Protein 1IQQ (pdb70)

Secondary structure (DSSP, 8-state):
--EEEEEEEEHHHHTTSSSSPPSSPPPSSEEEEEEEEE-SSSSPP-SPPPS------HHHHHHHHHHS--SS-GGGHHHHHHHHHHHTGGGSTTTS-SHHHHHHHHHIIIIIT---HHHHHHHTT--SS--EE-HHHHHHHHHTTTTTPPPEEEEEEETTEEEEEEEEEEE-TTSSSEEPPS-PPPTTSTTPPPSS-EE-

InterPro domains:
  IPR001568 Ribonuclease T2-like [PF00445] (23-203)
  IPR001568 Ribonuclease T2-like [PTHR11240] (12-208)
  IPR018188 Ribonuclease T2, His active site 1 [PS00530] (52-59)
  IPR033697 Ribonuclease T2, eukaryotic [cd01061] (23-222)
  IPR036430 Ribonuclease T2-like superfamily [G3DSA:3.90.730.10] (23-222)
  IPR036430 Ribonuclease T2-like superfamily [SSF55895] (23-212)

Nearest PDB structures (foldseek):
  1iqq-assembly1_A  TM=1.005E+00  e=2.350E-43  Pyrus pyrifolia
  1dix-assembly1_A  TM=8.288E-01  e=9.327E-15  Solanum lycopersicum
  1iyb-assembly1_B  TM=8.224E-01  e=4.392E-14  Nicotiana glutinosa
  1ioo-assembly2_B  TM=8.333E-01  e=1.836E-13  Nicotiana alata
  3t0o-assembly1_A  TM=8.410E-01  e=1.190E-11  Homo sapiens

Radius of gyration: 16.44 Å; Cα contacts (8 Å, |Δi|>4): 387; chains: 1; bounding box: 43×37×38 Å

CATH classification: 3.90.730.10

Foldseek 3Di:
DWWKKWKWWQLVVVCVADPQHQPDDGDRFTATDAIAQQDPDDGGAFQDDADDDDDDDVVLVVVCCPRPAPRRDNVCRVVVLVRRCRTGVRPLPPLQPHSSSSSVVSVCCVPVLVLRLQVLCVVLVHHQPFFKFFPVSSQVSNCVSAVNAGWAWWWADDPPAIETTMIIWMGGSNNPHTHHDPDHDDVVDRGHDDRTGYTD

Organism: Pyrus pyrifolia (NCBI:txid3767)

Sequence (200 aa):
YDYFQFTQQYQLAVCNSNRTLCKDPPDKLFTVHGLWPSNMVGPDPSKCPIKNIRKREKLLEHQLEIIWPNVFDRTKNNLFWDKEWMKHGSCGYPTIDNENHYFETVIKMYISKKQNVSRILSKAKIEPDGKKRALLDIENAIRNGADNKKPKLKCQKKGTTTELVEITLCSDKSGEHFIDCPHPFEPISPHYCPTNNIKY

Solvent-accessible surface area: 11028 Å² total; per-residue (Å²): 42,62,6,1,18,4,7,0,11,8,11,67,3,10,32,67,44,89,244,74,133,18,145,41,124,44,78,116,79,0,4,0,64,0,0,69,0,0,36,81,137,49,122,50,30,59,147,31,117,69,111,31,151,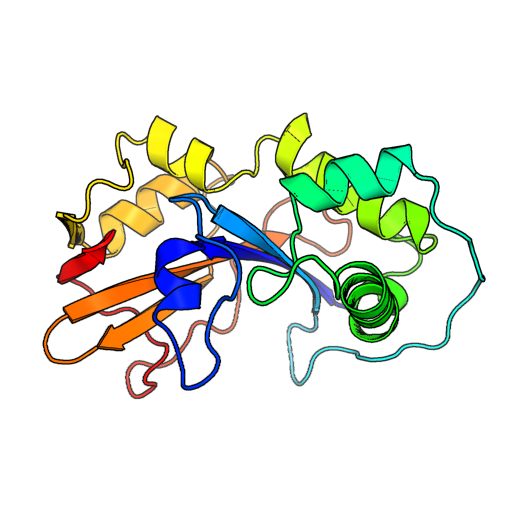109,187,31,127,164,130,11,27,102,56,0,68,118,9,0,18,14,12,57,14,126,120,124,9,84,109,42,3,56,116,28,17,83,96,14,0,5,10,0,98,100,51,3,56,16,20,31,65,0,0,89,18,0,22,100,12,14,92,68,83,103,16,32,0,16,96,8,0,46,147,32,185,12,71,35,93,37,119,154,29,37,25,108,77,0,48,72,5,0,61,141,39,2,95,98,61,103,18,35,15,58,0,22,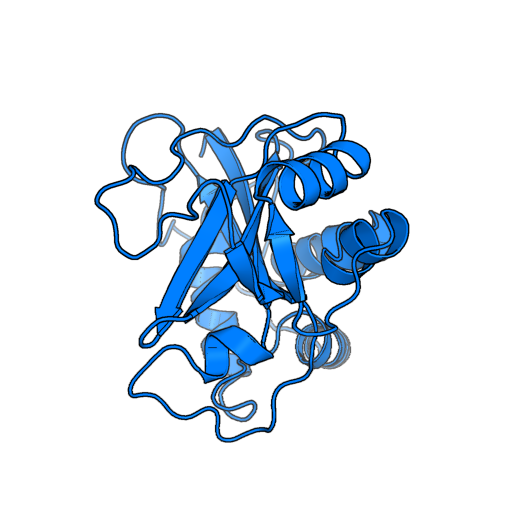146,68,63,145,49,22,14,0,8,24,0,7,4,2,9,38,115,52,12,116,112,38,40,64,14,26,105,97,66,124,97,163,29,104,76,64,8,40,99,82,79,0,82,4

Structure (mmCIF, N/CA/C/O backbone):
data_1IQQ
#
_entry.id   1IQQ
#
_cell.length_a   45.65
_cell.length_b   52.59
_cell.length_c   47.57
_cell.angle_alpha   90.00
_cell.angle_beta   106.45
_cell.angle_gamma   90.00
#
_symmetry.space_group_name_H-M   'P 1 21 1'
#
loop_
_entity.id
_entity.type
_entity.pdbx_description
1 polymer S3-RNase
2 branched beta-D-xylopyranose-(1-2)-[alpha-D-mannopyranose-(1-3)]beta-D-mannopyranose-(1-4)-2-acetamido-2-deoxy-beta-D-glucopyranose-(1-4)-2-acetamido-2-deoxy-beta-D-glucopyranose
3 water water
#
loop_
_atom_site.group_PDB
_atom_site.id
_atom_site.type_symbol
_atom_site.label_atom_id
_atom_site.label_alt_id
_atom_site.label_comp_id
_atom_site.label_asym_id
_atom_site.label_entity_id
_atom_site.label_seq_id
_atom_site.pdbx_PDB_ins_code
_atom_site.Cartn_x
_atom_site.Cartn_y
_atom_site.Cartn_z
_atom_site.occupancy
_atom_site.B_iso_or_equiv
_atom_site.auth_seq_id
_atom_site.auth_comp_id
_atom_site.auth_asym_id
_atom_site.auth_atom_id
_atom_site.pdbx_PDB_model_num
ATOM 1 N N . TYR A 1 1 ? 0.559 -12.316 -6.481 1.00 16.90 1 TYR A N 1
ATOM 2 C CA . TYR A 1 1 ? -0.769 -12.828 -5.985 1.00 15.69 1 TYR A CA 1
ATOM 3 C C . TYR A 1 1 ? -1.889 -12.064 -6.690 1.00 15.12 1 TYR A C 1
ATOM 4 O O . TYR A 1 1 ? -1.638 -10.990 -7.248 1.00 14.89 1 TYR A O 1
ATOM 13 N N . ASP A 1 2 ? -3.110 -12.604 -6.636 1.00 13.74 2 ASP A N 1
ATOM 14 C CA . ASP A 1 2 ? -4.266 -11.947 -7.285 1.00 14.01 2 ASP A CA 1
ATOM 15 C C . ASP A 1 2 ? -5.232 -11.323 -6.294 1.00 12.78 2 ASP A C 1
ATOM 16 O O . ASP A 1 2 ? -5.825 -10.291 -6.588 1.00 14.90 2 ASP A O 1
ATOM 21 N N . TYR A 1 3 ? -5.422 -11.938 -5.127 1.00 11.42 3 TYR A N 1
ATOM 22 C CA . TYR A 1 3 ? -6.473 -11.434 -4.194 1.00 8.23 3 TYR A CA 1
ATOM 23 C C . TYR A 1 3 ? -6.138 -11.944 -2.821 1.00 7.64 3 TYR A C 1
ATOM 24 O O . TYR A 1 3 ? -5.139 -12.676 -2.661 1.00 8.82 3 TYR A O 1
ATOM 33 N N . PHE A 1 4 ? -6.888 -11.518 -1.803 1.00 6.37 4 PHE A N 1
ATOM 34 C CA . PHE A 1 4 ? -6.657 -12.019 -0.453 1.00 6.68 4 PHE A CA 1
ATOM 35 C C . PHE A 1 4 ? -7.787 -12.853 0.091 1.00 7.93 4 PHE A C 1
ATOM 36 O O . PHE A 1 4 ? -8.995 -12.579 -0.155 1.00 7.38 4 PHE A O 1
ATOM 44 N N . GLN A 1 5 ? -7.425 -13.857 0.871 1.00 6.88 5 GLN A N 1
ATOM 45 C CA . GLN A 1 5 ? -8.364 -14.626 1.674 1.00 6.13 5 GLN A CA 1
ATOM 46 C C . GLN A 1 5 ? -8.085 -14.272 3.117 1.00 5.57 5 GLN A C 1
ATOM 47 O O . GLN A 1 5 ? -6.970 -14.503 3.618 1.00 7.56 5 GLN A O 1
ATOM 53 N N . PHE A 1 6 ? -9.072 -13.756 3.843 1.00 4.81 6 PHE A N 1
ATOM 54 C CA . PHE A 1 6 ? -8.924 -13.476 5.287 1.00 5.40 6 PHE A CA 1
ATOM 55 C C . PHE A 1 6 ? -9.793 -14.466 5.975 1.00 5.79 6 PHE A C 1
ATOM 56 O O . PHE A 1 6 ? -11.026 -14.365 5.971 1.00 6.41 6 PHE A O 1
ATOM 64 N N . THR A 1 7 ? -9.155 -15.463 6.591 1.00 4.42 7 THR A N 1
ATOM 65 C CA . THR A 1 7 ? -9.895 -16.595 7.192 1.00 5.36 7 THR A CA 1
ATOM 66 C C . THR A 1 7 ? -9.912 -16.519 8.694 1.00 5.54 7 THR A C 1
ATOM 67 O O . THR A 1 7 ? -8.844 -16.267 9.314 1.00 6.15 7 THR A O 1
ATOM 71 N N . GLN A 1 8 ? -11.084 -16.660 9.290 1.00 5.74 8 GLN A N 1
ATOM 72 C CA . GLN A 1 8 ? -11.252 -16.669 10.762 1.00 5.27 8 GLN A CA 1
ATOM 73 C C . GLN A 1 8 ? -11.805 -18.036 11.142 1.00 5.50 8 GLN A C 1
ATOM 74 O O . GLN A 1 8 ? -12.485 -18.720 10.355 1.00 6.57 8 GLN A O 1
ATOM 80 N N . GLN A 1 9 ? -11.491 -18.449 12.362 1.00 5.94 9 GLN A N 1
ATOM 81 C CA . GLN A 1 9 ? -11.832 -19.810 12.879 1.00 5.13 9 GLN A CA 1
ATOM 82 C C . GLN A 1 9 ? -12.548 -19.711 14.182 1.00 5.76 9 GLN A C 1
ATOM 83 O O . GLN A 1 9 ? -12.163 -18.889 15.035 1.00 6.88 9 GLN A O 1
ATOM 89 N N . TYR A 1 10 ? -13.612 -20.513 14.359 1.00 6.12 10 TYR A N 1
ATOM 90 C CA . TYR A 1 10 ? -14.409 -20.523 15.595 1.00 4.68 10 TYR A CA 1
ATOM 91 C C . TYR A 1 10 ? -13.699 -21.464 16.565 1.00 7.04 10 TYR A C 1
ATOM 92 O O . TYR A 1 10 ? -13.654 -22.665 16.334 1.00 7.03 10 TYR A O 1
ATOM 101 N N . GLN A 1 11 ? -13.104 -20.865 17.605 1.00 6.81 11 GLN A N 1
ATOM 102 C CA . GLN A 1 11 ? -12.213 -21.641 18.470 1.00 6.71 11 GLN A CA 1
ATOM 103 C C . GLN A 1 11 ? -12.825 -22.917 19.063 1.00 7.77 11 GLN A C 1
ATOM 104 O O . GLN A 1 11 ? -12.145 -23.925 19.084 1.00 8.58 11 GLN A O 1
ATOM 110 N N . LEU A 1 12 ? -14.076 -22.823 19.504 1.00 7.57 12 LEU A N 1
ATOM 111 C CA . LEU A 1 12 ? -14.741 -23.994 20.115 1.00 8.97 12 LEU A CA 1
ATOM 112 C C . LEU A 1 12 ? -14.724 -25.158 19.163 1.00 10.97 12 LEU A C 1
ATOM 113 O O . LEU A 1 12 ? -14.430 -26.309 19.549 1.00 12.57 12 LEU A O 1
ATOM 118 N N . ALA A 1 13 ? -14.979 -24.908 17.884 1.00 7.11 13 ALA A N 1
ATOM 119 C CA . ALA A 1 13 ? -14.978 -25.984 16.921 1.00 7.45 13 ALA A CA 1
ATOM 120 C C . ALA A 1 13 ? -13.595 -26.452 16.502 1.00 10.09 13 ALA A C 1
ATOM 121 O O . ALA A 1 13 ? -13.346 -27.657 16.264 1.00 11.15 13 ALA A O 1
ATOM 123 N N . VAL A 1 14 ? -12.652 -25.529 16.372 1.00 8.66 14 VAL A N 1
ATOM 124 C CA . VAL A 1 14 ? -11.279 -25.897 16.035 1.00 9.33 14 VAL A CA 1
ATOM 125 C C . VAL A 1 14 ? -10.758 -26.890 17.082 1.00 9.00 14 VAL A C 1
ATOM 126 O O . VAL A 1 14 ? -10.095 -27.861 16.726 1.00 11.94 14 VAL A O 1
ATOM 130 N N . CYS A 1 15 ? -11.096 -26.615 18.345 1.00 11.09 15 CYS A N 1
ATOM 131 C CA . CYS A 1 15 ? -10.576 -27.484 19.464 1.00 10.52 15 CYS A CA 1
ATOM 132 C C . CYS A 1 15 ? -11.299 -28.783 19.575 1.00 14.42 15 CYS A C 1
ATOM 133 O O . CYS A 1 15 ? -10.964 -29.609 20.447 1.00 15.63 15 CYS A O 1
ATOM 136 N N . ASN A 1 16 ? -12.287 -28.980 18.702 1.00 11.11 16 ASN A N 1
ATOM 137 C CA . ASN A 1 16 ? -13.057 -30.233 18.602 1.00 15.76 16 ASN A CA 1
ATOM 138 C C . ASN A 1 16 ? -12.710 -30.890 17.263 1.00 15.89 16 ASN A C 1
ATOM 139 O O . ASN A 1 16 ? -13.320 -31.883 16.888 1.00 21.35 16 ASN A O 1
ATOM 144 N N . SER A 1 17 ? -11.736 -30.342 16.521 1.00 17.09 17 SER A N 1
ATOM 145 C CA . SER A 1 17 ? -11.419 -30.847 15.192 1.00 18.88 17 SER A CA 1
ATOM 146 C C . SER A 1 17 ? -10.490 -32.064 15.032 1.00 25.19 17 SER A C 1
ATOM 147 O O . SER A 1 17 ? -10.621 -32.805 14.042 1.00 24.53 17 SER A O 1
ATOM 150 N N . ASN A 1 18 ? -9.555 -32.308 15.945 1.00 26.04 18 ASN A N 1
ATOM 151 C CA . ASN A 1 18 ? -8.646 -33.422 15.612 1.00 28.47 18 ASN A CA 1
ATOM 152 C C . ASN A 1 18 ? -7.881 -33.987 16.763 1.00 29.46 18 ASN A C 1
ATOM 153 O O . ASN A 1 18 ? -8.136 -33.610 17.892 1.00 27.00 18 ASN A O 1
ATOM 158 N N . ARG A 1 19 ? -6.956 -34.907 16.462 1.00 28.75 19 ARG A N 1
ATOM 159 C CA . ARG A 1 19 ? -6.171 -35.567 17.504 1.00 31.28 19 ARG A CA 1
ATOM 160 C C . ARG A 1 19 ? -5.239 -34.617 18.253 1.00 31.36 19 ARG A C 1
ATOM 161 O O . ARG A 1 19 ? -4.489 -35.056 19.167 1.00 33.75 19 ARG A O 1
ATOM 169 N N . THR A 1 20 ? -5.244 -33.336 17.877 1.00 28.46 20 THR A N 1
ATOM 170 C CA . THR A 1 20 ? -4.405 -32.387 18.619 1.00 26.48 20 THR A CA 1
ATOM 171 C C . THR A 1 20 ? -5.294 -31.640 19.593 1.00 22.40 20 THR A C 1
ATOM 172 O O . THR A 1 20 ? -6.266 -30.981 19.266 1.00 24.64 20 THR A O 1
ATOM 176 N N . LEU A 1 21 ? -4.945 -31.836 20.831 1.00 25.31 21 LEU A N 1
ATOM 177 C CA . LEU A 1 21 ? -5.680 -31.235 21.897 1.00 17.75 21 LEU A CA 1
ATOM 178 C C . LEU A 1 21 ? -5.388 -29.714 21.986 1.00 18.30 21 LEU A C 1
ATOM 179 O O . LEU A 1 21 ? -4.270 -29.322 21.710 1.00 21.15 21 LEU A O 1
ATOM 184 N N . CYS A 1 22 ? -6.377 -28.880 22.313 1.00 12.06 22 CYS A N 1
ATOM 185 C CA . CYS A 1 22 ? -6.129 -27.458 22.645 1.00 12.05 22 CYS A CA 1
ATOM 186 C C . CYS A 1 22 ? -5.761 -27.495 24.121 1.00 13.53 22 CYS A C 1
ATOM 187 O O . CYS A 1 22 ? -6.587 -27.886 24.935 1.00 15.71 22 CYS A O 1
ATOM 190 N N . LYS A 1 23 ? -4.547 -27.068 24.476 1.00 13.87 23 LYS A N 1
ATOM 191 C CA . LYS A 1 23 ? -4.120 -27.116 25.873 1.00 13.06 23 LYS A CA 1
ATOM 192 C C . LYS A 1 23 ? -4.781 -25.957 26.639 1.00 11.12 23 LYS A C 1
ATOM 193 O O . LYS A 1 23 ? -4.901 -25.966 27.882 1.00 14.64 23 LYS A O 1
ATOM 199 N N . ASP A 1 24 ? -5.196 -24.911 25.903 1.00 11.81 24 ASP A N 1
ATOM 200 C CA . ASP A 1 24 ? -5.828 -23.759 26.524 1.00 11.76 24 ASP A CA 1
ATOM 201 C C . ASP A 1 24 ? -7.362 -23.850 26.211 1.00 13.32 24 ASP A C 1
ATOM 202 O O . ASP A 1 24 ? -7.751 -24.294 25.115 1.00 13.65 24 ASP A O 1
ATOM 207 N N . PRO A 1 25 ? -8.226 -23.448 27.148 1.00 12.26 25 PRO A N 1
ATOM 208 C CA . PRO A 1 25 ? -9.676 -23.529 26.903 1.00 12.43 25 PRO A CA 1
ATOM 209 C C . PRO A 1 25 ? -10.107 -22.533 25.819 1.00 11.34 25 PRO A C 1
ATOM 210 O O . PRO A 1 25 ? -9.787 -21.359 25.914 1.00 12.11 25 PRO A O 1
ATOM 214 N N . PRO A 1 26 ? -10.819 -23.000 24.786 1.00 11.35 26 PRO A N 1
ATOM 215 C CA . PRO A 1 26 ? -11.235 -22.068 23.736 1.00 10.50 26 PRO A CA 1
ATOM 216 C C . PRO A 1 26 ? -12.369 -21.184 24.140 1.00 10.57 26 PRO A C 1
ATOM 217 O O . PRO A 1 26 ? -13.198 -21.537 24.979 1.00 13.35 26 PRO A O 1
ATOM 221 N N . ASP A 1 27 ? -12.457 -20.051 23.466 1.00 9.59 27 ASP A N 1
ATOM 222 C CA . ASP A 1 27 ? -13.558 -19.145 23.645 1.00 9.36 27 ASP A CA 1
ATOM 223 C C . ASP A 1 27 ? -14.584 -19.437 22.531 1.00 9.22 27 ASP A C 1
ATOM 224 O O . ASP A 1 27 ? -14.241 -20.020 21.487 1.00 9.57 27 ASP A O 1
ATOM 229 N N . LYS A 1 28 ? -15.809 -18.982 22.758 1.00 9.73 28 LYS A N 1
ATOM 230 C CA . LYS A 1 28 ? -16.835 -19.154 21.695 1.00 9.06 28 LYS A CA 1
ATOM 231 C C . LYS A 1 28 ? -16.768 -17.913 20.783 1.00 7.94 28 LYS A C 1
ATOM 232 O O . LYS A 1 28 ? -17.727 -17.128 20.624 1.00 8.41 28 LYS A O 1
ATOM 238 N N . LEU A 1 29 ? -15.608 -17.788 20.134 1.00 7.54 29 LEU A N 1
ATOM 239 C CA . LEU A 1 29 ? -15.291 -16.642 19.313 1.00 7.89 29 LEU A CA 1
ATOM 240 C C . LEU A 1 29 ? -14.556 -17.049 18.036 1.00 7.07 29 LEU A C 1
ATOM 241 O O . LEU A 1 29 ? -13.829 -18.043 18.012 1.00 7.26 29 LEU A O 1
ATOM 246 N N . PHE A 1 30 ? -14.766 -16.222 17.004 1.00 5.92 30 PHE A N 1
ATOM 247 C CA . PHE A 1 30 ? -13.970 -16.344 15.757 1.00 5.32 30 PHE A CA 1
ATOM 248 C C . PHE A 1 30 ? -12.743 -15.436 15.913 1.00 7.96 30 PHE A C 1
ATOM 249 O O . PHE A 1 30 ? -12.927 -14.254 16.171 1.00 8.91 30 PHE A O 1
ATOM 257 N N . THR A 1 31 ? -11.573 -16.021 15.782 1.00 6.03 31 THR A N 1
ATOM 258 C CA . THR A 1 31 ? -10.343 -15.241 15.742 1.00 6.04 31 THR A CA 1
ATOM 259 C C . THR A 1 31 ? -9.623 -15.582 14.448 1.00 7.03 31 THR A C 1
ATOM 260 O O . THR A 1 31 ? -10.029 -16.462 13.644 1.00 6.88 31 THR A O 1
ATOM 264 N N . VAL A 1 32 ? -8.511 -14.894 14.157 1.00 6.61 32 VAL A N 1
ATOM 265 C CA . VAL A 1 32 ? -7.871 -15.101 12.905 1.00 4.71 32 VAL A CA 1
ATOM 266 C C . VAL A 1 32 ? -7.133 -16.420 12.689 1.00 7.65 32 VAL A C 1
ATOM 267 O O . VAL A 1 32 ? -6.484 -16.946 13.621 1.00 7.73 32 VAL A O 1
ATOM 271 N N . HIS A 1 33 ? -7.333 -17.032 11.503 1.00 7.36 33 HIS A N 1
ATOM 272 C CA . HIS A 1 33 ? -6.561 -18.216 11.104 1.00 6.20 33 HIS A CA 1
ATOM 273 C C . HIS A 1 33 ? -5.539 -17.865 10.036 1.00 8.66 33 HIS A C 1
ATOM 274 O O . HIS A 1 33 ? -4.476 -18.483 9.958 1.00 14.61 33 HIS A O 1
ATOM 281 N N . GLY A 1 34 ? -5.835 -16.918 9.156 1.00 5.82 34 GLY A N 1
ATOM 282 C CA . GLY A 1 34 ? -4.838 -16.539 8.190 1.00 7.07 34 GLY A CA 1
ATOM 283 C C . GLY A 1 34 ? -5.233 -15.337 7.371 1.00 6.21 34 GLY A C 1
ATOM 284 O O . GLY A 1 34 ? -6.426 -14.980 7.249 1.00 7.30 34 GLY A O 1
ATOM 285 N N . LEU A 1 35 ? -4.229 -14.726 6.744 1.00 6.63 35 LEU A N 1
ATOM 286 C CA . LEU A 1 35 ? -4.435 -13.681 5.714 1.00 4.94 35 LEU A CA 1
ATOM 287 C C . LEU A 1 35 ? -3.506 -14.127 4.579 1.00 6.75 35 LEU A C 1
ATOM 288 O O . LEU A 1 35 ? -2.253 -14.029 4.691 1.00 7.02 35 LEU A O 1
ATOM 293 N N . TRP A 1 36 ? -4.141 -14.695 3.570 1.00 5.22 36 TRP A N 1
ATOM 294 C CA . TRP A 1 36 ? -3.381 -15.304 2.483 1.00 8.44 36 TRP A CA 1
ATOM 295 C C . TRP A 1 36 ? -3.389 -14.641 1.151 1.00 7.00 36 TRP A C 1
ATOM 296 O O . TRP A 1 36 ? -4.462 -14.463 0.584 1.00 8.92 36 TRP A O 1
ATOM 307 N N . PRO A 1 37 ? -2.248 -14.171 0.658 1.00 7.65 37 PRO A N 1
ATOM 308 C CA . PRO A 1 37 ? -2.191 -13.609 -0.712 1.00 9.34 37 PRO A CA 1
ATOM 309 C C . PRO A 1 37 ? -2.520 -14.901 -1.516 1.00 12.26 37 PRO A C 1
ATOM 310 O O . PRO A 1 37 ? -1.909 -16.013 -1.300 1.00 13.18 37 PRO A O 1
ATOM 314 N N . SER A 1 38 ? -3.474 -14.818 -2.437 1.00 8.84 38 SER A N 1
ATOM 315 C CA . SER A 1 38 ? -3.985 -16.007 -3.134 1.00 9.43 38 SER A CA 1
ATOM 316 C C . SER A 1 38 ? -4.100 -15.823 -4.615 1.00 11.05 38 SER A C 1
ATOM 317 O O . SER A 1 38 ? -4.106 -14.693 -5.084 1.00 10.18 38 SER A O 1
ATOM 320 N N . ASN A 1 39 ? -4.164 -16.921 -5.362 1.00 13.38 39 ASN A N 1
ATOM 321 C CA . ASN A 1 39 ? -4.291 -16.846 -6.825 1.00 12.57 39 ASN A CA 1
ATOM 322 C C . ASN A 1 39 ? -5.622 -17.379 -7.269 1.00 10.46 39 ASN A C 1
ATOM 323 O O . ASN A 1 39 ? -6.174 -18.343 -6.703 1.00 11.53 39 ASN A O 1
ATOM 328 N N . MET A 1 40 ? -6.182 -16.679 -8.275 1.00 13.45 40 MET A N 1
ATOM 329 C CA . MET A 1 40 ? -7.476 -17.090 -8.787 1.00 13.86 40 MET A CA 1
ATOM 330 C C . MET A 1 40 ? -7.358 -18.435 -9.523 1.00 14.35 40 MET A C 1
ATOM 331 O O . MET A 1 40 ? -8.273 -19.250 -9.456 1.00 18.56 40 MET A O 1
ATOM 336 N N . VAL A 1 41 ? -6.243 -18.674 -10.205 1.00 14.89 41 VAL A N 1
ATOM 337 C CA . VAL A 1 41 ? -6.072 -19.937 -10.941 1.00 20.11 41 VAL A CA 1
ATOM 338 C C . VAL A 1 41 ? -4.832 -20.658 -10.409 1.00 19.56 41 VAL A C 1
ATOM 339 O O . VAL A 1 41 ? -3.790 -20.066 -10.298 1.00 22.28 41 VAL A O 1
ATOM 343 N N . GLY A 1 42 ? -5.017 -21.905 -9.996 1.00 21.27 42 GLY A N 1
ATOM 344 C CA . GLY A 1 42 ? -3.908 -22.712 -9.498 1.00 24.46 42 GLY A CA 1
ATOM 345 C C . GLY A 1 42 ? -3.549 -22.420 -8.067 1.00 23.33 42 GLY A C 1
ATOM 346 O O . GLY A 1 42 ? -4.241 -21.635 -7.410 1.00 23.90 42 GLY A O 1
ATOM 347 N N . PRO A 1 43 ? -2.445 -23.002 -7.563 1.00 21.88 43 PRO A N 1
ATOM 348 C CA . PRO A 1 43 ? -2.009 -22.799 -6.177 1.00 19.04 43 PRO A CA 1
ATOM 349 C C . PRO A 1 43 ? -1.653 -21.398 -5.818 1.00 18.18 43 PRO A C 1
ATOM 350 O O . PRO A 1 43 ? -1.138 -20.671 -6.630 1.00 16.01 43 PRO A O 1
ATOM 354 N N . ASP A 1 44 ? -1.859 -21.068 -4.535 1.00 17.07 44 ASP A N 1
ATOM 355 C CA . ASP A 1 44 ? -1.498 -19.736 -4.032 1.00 16.33 44 ASP A CA 1
ATOM 356 C C . ASP A 1 44 ? -0.001 -19.630 -3.874 1.00 14.22 44 ASP A C 1
ATOM 357 O O . ASP A 1 44 ? 0.686 -20.653 -3.805 1.00 20.09 44 ASP A O 1
ATOM 362 N N . PRO A 1 45 ? 0.546 -18.410 -3.832 1.00 15.58 45 PRO A N 1
ATOM 363 C CA . PRO A 1 45 ? 2.013 -18.253 -3.641 1.00 12.23 45 PRO A CA 1
ATOM 364 C C . PRO A 1 45 ? 2.295 -18.646 -2.176 1.00 14.77 45 PRO A C 1
ATOM 365 O O . PRO A 1 45 ? 1.394 -18.652 -1.305 1.00 17.71 45 PRO A O 1
ATOM 369 N N . SER A 1 46 ? 3.553 -19.044 -1.933 1.00 16.18 46 SER A N 1
ATOM 370 C CA . SER A 1 46 ? 3.995 -19.465 -0.604 1.00 15.73 46 SER A CA 1
ATOM 371 C C . SER A 1 46 ? 5.473 -19.212 -0.457 1.00 18.82 46 SER A C 1
ATOM 372 O O . SER A 1 46 ? 6.257 -19.425 -1.401 1.00 14.89 46 SER A O 1
ATOM 375 N N . LYS A 1 47 ? 5.878 -18.729 0.725 1.00 15.47 47 LYS A N 1
ATOM 376 C CA . LYS A 1 47 ? 7.291 -18.499 1.034 1.00 15.22 47 LYS A CA 1
ATOM 377 C C . LYS A 1 47 ? 7.976 -17.691 -0.045 1.00 15.20 47 LYS A C 1
ATOM 378 O O . LYS A 1 47 ? 8.976 -18.081 -0.684 1.00 15.17 47 LYS A O 1
ATOM 384 N N . CYS A 1 48 ? 7.458 -16.500 -0.249 1.00 15.05 48 CYS A N 1
ATOM 385 C CA . CYS A 1 48 ? 8.033 -15.616 -1.235 1.00 15.50 48 CYS A CA 1
ATOM 386 C C . CYS A 1 48 ? 9.308 -14.966 -0.655 1.00 15.68 48 CYS A C 1
ATOM 387 O O . CYS A 1 48 ? 9.413 -14.740 0.560 1.00 15.89 48 CYS A O 1
ATOM 390 N N . PRO A 1 49 ? 10.268 -14.617 -1.517 1.00 15.45 49 PRO A N 1
ATOM 391 C CA . PRO A 1 49 ? 11.509 -13.988 -1.006 1.00 14.27 49 PRO A CA 1
ATOM 392 C C . PRO A 1 49 ? 11.180 -12.699 -0.257 1.00 14.84 49 PRO A C 1
ATOM 393 O O . PRO A 1 49 ? 10.502 -11.794 -0.779 1.00 15.52 49 PRO A O 1
ATOM 397 N N . ILE A 1 50 ? 11.736 -12.564 0.934 1.00 12.12 50 ILE A N 1
ATOM 398 C CA . ILE A 1 50 ? 11.457 -11.357 1.736 1.00 11.12 50 ILE A CA 1
ATOM 399 C C . ILE A 1 50 ? 12.189 -10.116 1.250 1.00 12.25 50 ILE A C 1
ATOM 400 O O . ILE A 1 50 ? 13.120 -10.217 0.440 1.00 13.81 50 ILE A O 1
ATOM 405 N N . LYS A 1 51 ? 11.738 -8.938 1.695 1.00 11.32 51 LYS A N 1
ATOM 406 C CA . LYS A 1 51 ? 12.382 -7.659 1.358 1.00 10.40 51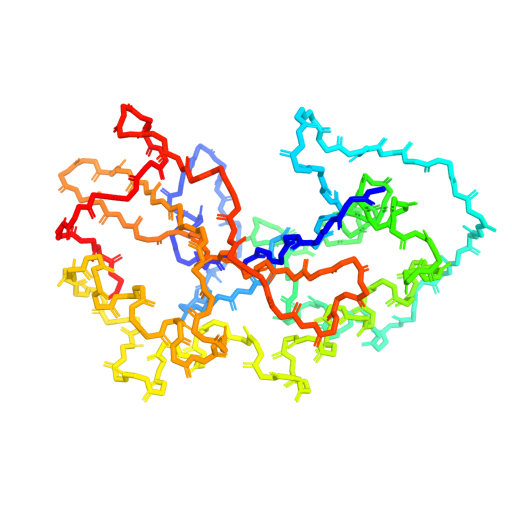 LYS A CA 1
ATOM 407 C C . LYS A 1 51 ? 12.933 -6.929 2.567 1.00 11.82 51 LYS A C 1
ATOM 408 O O . LYS A 1 51 ? 13.554 -5.882 2.402 1.00 11.71 51 LYS A O 1
ATOM 414 N N . ASN A 1 52 ? 12.727 -7.492 3.780 1.00 7.67 52 ASN A N 1
ATOM 415 C CA . ASN A 1 52 ? 13.148 -6.821 4.992 1.00 8.92 52 ASN A CA 1
ATOM 416 C C . ASN A 1 52 ? 13.015 -7.837 6.145 1.00 7.30 52 ASN A C 1
ATOM 417 O O . ASN A 1 52 ? 12.383 -8.893 5.962 1.00 9.91 52 ASN A O 1
ATOM 422 N N . ILE A 1 53 ? 13.650 -7.530 7.240 1.00 8.85 53 ILE A N 1
ATOM 423 C CA . ILE A 1 53 ? 13.634 -8.378 8.435 1.00 8.86 53 ILE A CA 1
ATOM 424 C C . ILE A 1 53 ? 13.342 -7.403 9.574 1.00 10.30 53 ILE A C 1
ATOM 425 O O . ILE A 1 53 ? 14.031 -6.379 9.757 1.00 11.86 53 ILE A O 1
ATOM 430 N N . ARG A 1 54 ? 12.281 -7.678 10.323 1.00 10.29 54 ARG A N 1
ATOM 431 C CA . ARG A 1 54 ? 11.822 -6.797 11.389 1.00 11.05 54 ARG A CA 1
ATOM 432 C C . ARG A 1 54 ? 11.490 -7.558 12.671 1.00 11.56 54 ARG A C 1
ATOM 433 O O . ARG A 1 54 ? 11.142 -8.738 12.647 1.00 12.08 54 ARG A O 1
ATOM 441 N N . LYS A 1 55 ? 11.543 -6.855 13.789 1.00 12.33 55 LYS A N 1
ATOM 442 C CA . LYS A 1 55 ? 11.244 -7.422 15.099 1.00 12.71 55 LYS A CA 1
ATOM 443 C C . LYS A 1 55 ? 9.864 -6.907 15.506 1.00 14.59 55 LYS A C 1
ATOM 444 O O . LYS A 1 55 ? 9.523 -5.710 15.311 1.00 13.46 55 LYS A O 1
ATOM 450 N N . ARG A 1 56 ? 9.043 -7.810 16.040 1.00 13.29 56 ARG A N 1
ATOM 451 C CA . ARG A 1 56 ? 7.736 -7.350 16.563 1.00 11.97 56 ARG A CA 1
ATOM 452 C C . ARG A 1 56 ? 7.831 -6.757 17.979 1.00 12.01 56 ARG A C 1
ATOM 453 O O . ARG A 1 56 ? 8.574 -7.250 18.823 1.00 13.81 56 ARG A O 1
ATOM 461 N N . GLU A 1 57 ? 7.033 -5.690 18.243 1.00 13.80 57 GLU A N 1
ATOM 462 C CA . GLU A 1 57 ? 6.982 -5.067 19.576 1.00 15.85 57 GLU A CA 1
ATOM 463 C C . GLU A 1 57 ? 5.998 -5.811 20.444 1.00 15.38 57 GLU A C 1
ATOM 464 O O . GLU A 1 57 ? 5.111 -6.528 19.929 1.00 15.50 57 GLU A O 1
ATOM 470 N N . LYS A 1 58 ? 6.132 -5.674 21.754 1.00 17.59 58 LYS A N 1
ATOM 471 C CA . LYS A 1 58 ? 5.287 -6.392 22.673 1.00 14.46 58 LYS A CA 1
ATOM 472 C C . LYS A 1 58 ? 3.845 -5.973 22.476 1.00 14.04 58 LYS A C 1
ATOM 473 O O . LYS A 1 58 ? 2.958 -6.818 22.600 1.00 13.95 58 LYS A O 1
ATOM 479 N N . LEU A 1 59 ? 3.577 -4.683 22.267 1.00 15.67 59 LEU A N 1
ATOM 480 C CA . LEU A 1 59 ? 2.195 -4.238 22.137 1.00 15.02 59 LEU A CA 1
ATOM 481 C C . LEU A 1 59 ? 1.525 -4.933 20.967 1.00 15.71 59 LEU A C 1
ATOM 482 O O . LEU A 1 59 ? 0.366 -5.321 21.091 1.00 11.33 59 LEU A O 1
ATOM 487 N N . LEU A 1 60 ? 2.253 -5.114 19.863 1.00 11.35 60 LEU A N 1
ATOM 488 C CA . LEU A 1 60 ? 1.662 -5.809 18.666 1.00 10.01 60 LEU A CA 1
ATOM 489 C C . LEU A 1 60 ? 1.378 -7.202 19.096 1.00 9.03 60 LEU A C 1
ATOM 490 O O . LEU A 1 60 ? 0.275 -7.752 18.787 1.00 10.10 60 LEU A O 1
ATOM 495 N N . GLU A 1 61 ? 2.329 -7.882 19.759 1.00 10.89 61 GLU A N 1
ATOM 496 C CA . GLU A 1 61 ? 2.082 -9.248 20.179 1.00 10.37 61 GLU A CA 1
ATOM 497 C C . GLU A 1 61 ? 0.923 -9.405 21.139 1.00 11.82 61 GLU A C 1
ATOM 498 O O . GLU A 1 61 ? 0.213 -10.412 21.109 1.00 10.69 61 GLU A O 1
ATOM 504 N N . HIS A 1 62 ? 0.719 -8.396 22.000 1.00 10.36 62 HIS A N 1
ATOM 505 C CA . HIS A 1 62 ? -0.382 -8.464 22.943 1.00 11.28 62 HIS A CA 1
ATOM 506 C C . HIS A 1 62 ? -1.723 -8.430 22.194 1.00 9.37 62 HIS A C 1
ATOM 507 O O . HIS A 1 62 ? -2.684 -9.077 22.574 1.00 10.84 62 HIS A O 1
ATOM 514 N N . GLN A 1 63 ? -1.785 -7.650 21.126 1.00 9.95 63 GLN A N 1
ATOM 515 C CA . GLN A 1 63 ? -3.039 -7.598 20.335 1.00 11.68 63 GLN A CA 1
ATOM 516 C C . GLN A 1 63 ? -3.214 -8.906 19.615 1.00 13.64 63 GLN A C 1
ATOM 517 O O . GLN A 1 63 ? -4.332 -9.408 19.568 1.00 9.77 63 GLN A O 1
ATOM 523 N N . LEU A 1 64 ? -2.137 -9.462 19.071 1.00 9.17 64 LEU A N 1
ATOM 524 C CA . LEU A 1 64 ? -2.255 -10.741 18.374 1.00 8.83 64 LEU A CA 1
ATOM 525 C C . LEU A 1 64 ? -2.618 -11.881 19.346 1.00 9.74 64 LEU A C 1
ATOM 526 O O . LEU A 1 64 ? -3.241 -12.841 18.939 1.00 9.14 64 LEU A O 1
ATOM 531 N N . GLU A 1 65 ? -2.234 -11.790 20.644 1.00 10.78 65 GLU A N 1
ATOM 532 C CA . GLU A 1 65 ? -2.640 -12.819 21.602 1.00 8.10 65 GLU A CA 1
ATOM 533 C C . GLU A 1 65 ? -4.165 -12.918 21.674 1.00 10.40 65 GLU A C 1
ATOM 534 O O . GLU A 1 65 ? -4.687 -13.982 21.973 1.00 11.47 65 GLU A O 1
ATOM 540 N N . ILE A 1 66 ? -4.819 -11.782 21.450 1.00 8.96 66 ILE A N 1
ATOM 541 C CA . ILE A 1 66 ? -6.276 -11.688 21.488 1.00 10.67 66 ILE A CA 1
ATOM 542 C C . ILE A 1 66 ? -6.943 -11.935 20.146 1.00 11.15 66 ILE A C 1
ATOM 543 O O . ILE A 1 66 ? -7.966 -12.634 20.112 1.00 12.61 66 ILE A O 1
ATOM 548 N N . ILE A 1 67 ? -6.333 -11.456 19.061 1.00 8.52 67 ILE A N 1
ATOM 549 C CA . ILE A 1 67 ? -7.006 -11.484 17.741 1.00 8.65 67 ILE A CA 1
ATOM 550 C C . ILE A 1 67 ? -6.508 -12.647 16.931 1.00 7.66 67 ILE A C 1
ATOM 551 O O . ILE A 1 67 ? -7.260 -13.149 16.046 1.00 9.13 67 ILE A O 1
ATOM 556 N N . TRP A 1 68 ? -5.320 -13.129 17.193 1.00 7.33 68 TRP A N 1
ATOM 557 C CA . TRP A 1 68 ? -4.732 -14.215 16.396 1.00 7.33 68 TRP A CA 1
ATOM 558 C C . TRP A 1 68 ? -3.968 -15.220 17.263 1.00 6.37 68 TRP A C 1
ATOM 559 O O . TRP A 1 68 ? -2.822 -15.537 17.017 1.00 7.36 68 TRP A O 1
ATOM 570 N N . PRO A 1 69 ? -4.641 -15.757 18.305 1.00 6.86 69 PRO A N 1
ATOM 571 C CA . PRO A 1 69 ? -3.916 -16.754 19.134 1.00 8.15 69 PRO A CA 1
ATOM 572 C C . PRO A 1 69 ? -3.681 -18.083 18.422 1.00 9.37 69 PRO A C 1
ATOM 573 O O . PRO A 1 69 ? -4.405 -18.461 17.518 1.00 9.62 69 PRO A O 1
ATOM 577 N N . ASN A 1 70 ? -2.643 -18.817 18.840 1.00 9.18 70 ASN A N 1
ATOM 578 C CA . ASN A 1 70 ? -2.443 -20.220 18.455 1.00 8.43 70 ASN A CA 1
ATOM 579 C C . ASN A 1 70 ? -3.349 -20.879 19.511 1.00 10.77 70 ASN A C 1
ATOM 580 O O . ASN A 1 70 ? -3.021 -20.933 20.709 1.00 12.61 70 ASN A O 1
ATOM 585 N N . VAL A 1 71 ? -4.526 -21.320 19.080 1.00 10.70 71 VAL A N 1
ATOM 586 C CA . VAL A 1 71 ? -5.500 -21.891 19.979 1.00 11.32 71 VAL A CA 1
ATOM 587 C C . VAL A 1 71 ? -5.085 -23.207 20.621 1.00 10.51 71 VAL A C 1
ATOM 588 O O . VAL A 1 71 ? -5.653 -23.571 21.662 1.00 14.24 71 VAL A O 1
ATOM 592 N N . PHE A 1 72 ? -4.136 -23.905 20.031 1.00 13.36 72 PHE A N 1
ATOM 593 C CA . PHE A 1 72 ? -3.696 -25.198 20.584 1.00 12.89 72 PHE A CA 1
ATOM 594 C C . PHE A 1 72 ? -2.736 -25.008 21.760 1.00 16.37 72 PHE A C 1
ATOM 595 O O . PHE A 1 72 ? -2.770 -25.820 22.727 1.00 14.79 72 PHE A O 1
ATOM 603 N N . ASP A 1 73 ? -1.917 -23.957 21.730 1.00 13.00 73 ASP A N 1
ATOM 604 C CA . ASP A 1 73 ? -0.919 -23.740 22.810 1.00 11.42 73 ASP A CA 1
ATOM 605 C C . ASP A 1 73 ? -0.381 -22.324 22.648 1.00 14.69 73 ASP A C 1
ATOM 606 O O . ASP A 1 73 ? 0.464 -22.075 21.745 1.00 13.33 73 ASP A O 1
ATOM 611 N N . ARG A 1 74 ? -0.877 -21.439 23.498 1.00 14.03 74 ARG A N 1
ATOM 612 C CA . ARG A 1 74 ? -0.467 -20.041 23.438 1.00 13.82 74 ARG A CA 1
ATOM 613 C C . ARG A 1 74 ? 1.039 -19.825 23.696 1.00 16.67 74 ARG A C 1
ATOM 614 O O . ARG A 1 74 ? 1.596 -18.782 23.329 1.00 16.53 74 ARG A O 1
ATOM 622 N N . THR A 1 75 ? 1.701 -20.787 24.333 1.00 16.91 75 THR A N 1
ATOM 623 C CA . THR A 1 75 ? 3.145 -20.655 24.521 1.00 18.62 75 THR A CA 1
ATOM 624 C C . THR A 1 75 ? 3.911 -20.778 23.204 1.00 19.03 75 THR A C 1
ATOM 625 O O . THR A 1 75 ? 5.110 -20.450 23.174 1.00 20.11 75 THR A O 1
ATOM 629 N N . LYS A 1 76 ? 3.264 -21.252 22.118 1.00 15.42 76 LYS A N 1
ATOM 630 C CA . LYS A 1 76 ? 3.898 -21.408 20.807 1.00 16.11 76 LYS A CA 1
ATOM 631 C C . LYS A 1 76 ? 3.504 -20.236 19.879 1.00 13.31 76 LYS A C 1
ATOM 632 O O . LYS A 1 76 ? 3.784 -20.304 18.675 1.00 16.89 76 LYS A O 1
ATOM 638 N N . ASN A 1 77 ? 2.858 -19.223 20.418 1.00 11.83 77 ASN A N 1
ATOM 639 C CA . ASN A 1 77 ? 2.449 -18.064 19.610 1.00 11.19 77 ASN A CA 1
ATOM 640 C C . ASN A 1 77 ? 3.590 -17.440 18.793 1.00 11.92 77 ASN A C 1
ATOM 641 O O . ASN A 1 77 ? 3.374 -17.183 17.611 1.00 9.59 77 ASN A O 1
ATOM 646 N N . ASN A 1 78 ? 4.778 -17.206 19.364 1.00 10.02 78 ASN A N 1
ATOM 647 C CA . ASN A 1 78 ? 5.787 -16.489 18.534 1.00 11.80 78 ASN A CA 1
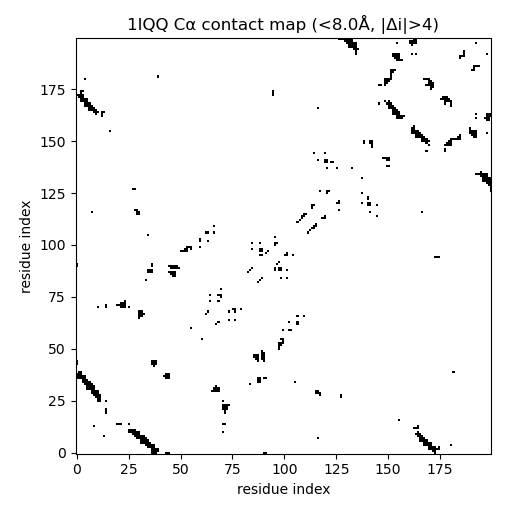ATOM 648 C C . ASN A 1 78 ? 6.266 -17.228 17.313 1.00 13.57 78 ASN A C 1
ATOM 649 O O . ASN A 1 78 ? 6.311 -16.642 16.226 1.00 11.64 78 ASN A O 1
ATOM 654 N N . LEU A 1 79 ? 6.550 -18.522 17.448 1.00 11.07 79 LEU A N 1
ATOM 655 C CA . LEU A 1 79 ? 7.002 -19.291 16.303 1.00 10.34 79 LEU A CA 1
ATOM 656 C C . LEU A 1 79 ? 5.840 -19.438 15.326 1.00 10.50 79 LEU A C 1
ATOM 657 O O . LEU A 1 79 ? 6.052 -19.444 14.132 1.00 12.53 79 LEU A O 1
ATOM 662 N N . PHE A 1 80 ? 4.622 -19.550 15.846 1.00 10.68 80 PHE A N 1
ATOM 663 C CA . PHE A 1 80 ? 3.376 -19.655 15.035 1.00 9.86 80 PHE A CA 1
ATOM 664 C C . PHE A 1 80 ? 3.194 -18.364 14.187 1.00 9.87 80 PHE A C 1
ATOM 665 O O . PHE A 1 80 ? 2.971 -18.432 12.976 1.00 9.59 80 PHE A O 1
ATOM 673 N N . TRP A 1 81 ? 3.322 -17.187 14.802 1.00 7.25 81 TRP A N 1
ATOM 674 C CA . TRP A 1 81 ? 3.214 -15.977 13.981 1.00 6.56 81 TRP A CA 1
ATOM 675 C C . TRP A 1 81 ? 4.382 -15.867 12.975 1.00 8.50 81 TRP A C 1
ATOM 676 O O . TRP A 1 81 ? 4.168 -15.395 11.798 1.00 9.26 81 TRP A O 1
ATOM 687 N N . ASP A 1 82 ? 5.603 -16.240 13.386 1.00 8.10 82 ASP A N 1
ATOM 688 C CA . ASP A 1 82 ? 6.722 -16.159 12.467 1.00 8.35 82 ASP A CA 1
ATOM 689 C C . ASP A 1 82 ? 6.383 -16.967 11.188 1.00 8.41 82 ASP A C 1
ATOM 690 O O . ASP A 1 82 ? 6.723 -16.490 10.063 1.00 10.96 82 ASP A O 1
ATOM 695 N N . LYS A 1 83 ? 5.791 -18.146 11.337 1.00 9.55 83 LYS A N 1
ATOM 696 C CA . LYS A 1 83 ? 5.466 -18.986 10.139 1.00 10.09 83 LYS A CA 1
ATOM 697 C C . LYS A 1 83 ? 4.362 -18.360 9.274 1.00 9.55 83 LYS A C 1
ATOM 698 O O . LYS A 1 83 ? 4.360 -18.560 8.065 1.00 10.83 83 LYS A O 1
ATOM 704 N N . GLU A 1 84 ? 3.387 -17.717 9.917 1.00 8.32 84 GLU A N 1
ATOM 705 C CA . GLU A 1 84 ? 2.331 -17.069 9.110 1.00 8.76 84 GLU A CA 1
ATOM 706 C C . GLU A 1 84 ? 2.931 -15.980 8.263 1.00 7.51 84 GLU A C 1
ATOM 707 O O . GLU A 1 84 ? 2.549 -15.819 7.094 1.00 9.64 84 GLU A O 1
ATOM 713 N N . TRP A 1 85 ? 3.848 -15.222 8.837 1.00 8.56 85 TRP A N 1
ATOM 714 C CA . TRP A 1 85 ? 4.510 -14.211 8.049 1.00 8.69 85 TRP A CA 1
ATOM 715 C C . TRP A 1 85 ? 5.353 -14.862 6.952 1.00 8.43 85 TRP A C 1
ATOM 716 O O . TRP A 1 85 ? 5.317 -14.454 5.802 1.00 8.92 85 TRP A O 1
ATOM 727 N N . MET A 1 86 ? 6.206 -15.803 7.330 1.00 7.07 86 MET A N 1
ATOM 728 C CA . MET A 1 86 ? 7.074 -16.371 6.293 1.00 8.44 86 MET A CA 1
ATOM 729 C C . MET A 1 86 ? 6.357 -17.082 5.171 1.00 9.31 86 MET A C 1
ATOM 730 O O . MET A 1 86 ? 6.770 -16.973 3.980 1.00 10.38 86 MET A O 1
ATOM 735 N N . LYS A 1 87 ? 5.322 -17.847 5.516 1.00 9.29 87 LYS 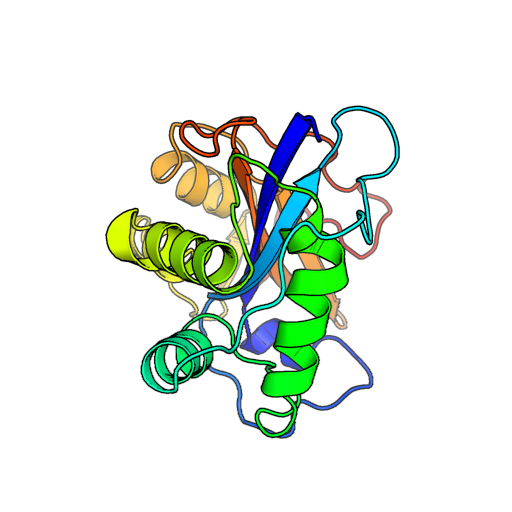A N 1
ATOM 736 C CA . LYS A 1 87 ? 4.602 -18.580 4.477 1.00 8.79 87 LYS A CA 1
ATOM 737 C C . LYS A 1 87 ? 3.627 -17.763 3.671 1.00 11.69 87 LYS A C 1
ATOM 738 O O . LYS A 1 87 ? 3.516 -17.928 2.455 1.00 12.50 87 LYS A O 1
ATOM 744 N N . HIS A 1 88 ? 2.915 -16.872 4.344 1.00 8.17 88 HIS A N 1
ATOM 745 C CA . HIS A 1 88 ? 1.876 -16.075 3.629 1.00 8.56 88 HIS A CA 1
ATOM 746 C C . HIS A 1 88 ? 2.106 -14.565 3.503 1.00 7.59 88 HIS A C 1
ATOM 747 O O . HIS A 1 88 ? 2.042 -14.041 2.391 1.00 8.21 88 HIS A O 1
ATOM 754 N N . GLY A 1 89 ? 2.365 -13.873 4.627 1.00 8.02 89 GLY A N 1
ATOM 755 C CA . GLY A 1 89 ? 2.543 -12.415 4.617 1.00 7.94 89 GLY A CA 1
ATOM 756 C C . GLY A 1 89 ? 3.593 -11.983 3.611 1.00 9.80 89 GLY A C 1
ATOM 757 O O . GLY A 1 89 ? 3.464 -10.947 2.941 1.00 10.76 89 GLY A O 1
ATOM 758 N N . SER A 1 90 ? 4.668 -12.761 3.538 1.00 9.83 90 SER A N 1
ATOM 759 C CA . SER A 1 90 ? 5.813 -12.440 2.636 1.00 10.97 90 SER A CA 1
ATOM 760 C C . SER A 1 90 ? 5.410 -12.362 1.169 1.00 12.67 90 SER A C 1
ATOM 761 O O . SER A 1 90 ? 6.151 -11.809 0.332 1.00 12.59 90 SER A O 1
ATOM 764 N N . CYS A 1 91 ? 4.261 -12.930 0.816 1.00 11.06 91 CYS A N 1
ATOM 765 C CA . CYS A 1 91 ? 3.808 -12.921 -0.563 1.00 12.54 91 CYS A CA 1
ATOM 766 C C . CYS A 1 91 ? 2.883 -11.775 -0.912 1.00 13.35 91 CYS A C 1
ATOM 767 O O . CYS A 1 91 ? 2.422 -11.658 -2.041 1.00 15.10 91 CYS A O 1
ATOM 770 N N . GLY A 1 92 ? 2.666 -10.861 0.027 1.00 13.35 92 GLY A N 1
ATOM 771 C CA . GLY A 1 92 ? 1.739 -9.786 -0.341 1.00 14.51 92 GLY A CA 1
ATOM 772 C C . GLY A 1 92 ? 2.334 -8.416 -0.646 1.00 15.58 92 GLY A C 1
ATOM 773 O O . GLY A 1 92 ? 1.558 -7.449 -0.606 1.00 16.41 92 GLY A O 1
ATOM 774 N N . TYR A 1 93 ? 3.638 -8.301 -0.958 1.00 14.41 93 TYR A N 1
ATOM 775 C CA . TYR A 1 93 ? 4.331 -7.018 -1.198 1.00 17.94 93 TYR A CA 1
ATOM 776 C C . TYR A 1 93 ? 3.806 -6.483 -2.542 1.00 20.26 93 TYR A C 1
ATOM 777 O O . TYR A 1 93 ? 3.453 -7.269 -3.453 1.00 24.31 93 TYR A O 1
ATOM 786 N N . PRO A 1 94 ? 3.688 -5.143 -2.645 1.00 18.80 94 PRO A N 1
ATOM 787 C CA . PRO A 1 94 ? 4.004 -4.183 -1.608 1.00 14.67 94 PRO A CA 1
ATOM 788 C C . PRO A 1 94 ? 2.795 -3.815 -0.779 1.00 10.61 94 PRO A C 1
ATOM 789 O O . PRO A 1 94 ? 2.946 -3.051 0.129 1.00 14.28 94 PRO A O 1
ATOM 793 N N . THR A 1 95 ? 1.582 -4.319 -1.129 1.00 13.64 95 THR A N 1
ATOM 794 C CA . THR A 1 95 ? 0.385 -3.998 -0.326 1.00 11.75 95 THR A CA 1
ATOM 795 C C . THR A 1 95 ? 0.694 -4.317 1.133 1.00 11.25 95 THR A C 1
ATOM 796 O O . THR A 1 95 ? 0.401 -3.535 1.992 1.00 13.55 95 THR A O 1
ATOM 800 N N . ILE A 1 96 ? 1.330 -5.473 1.364 1.00 10.77 96 ILE A N 1
ATOM 801 C CA . ILE A 1 96 ? 1.837 -5.807 2.727 1.00 10.43 96 ILE A CA 1
ATOM 802 C C . ILE A 1 96 ? 3.378 -5.479 2.679 1.00 7.64 96 ILE A C 1
ATOM 803 O O . ILE A 1 96 ? 4.096 -6.114 1.915 1.00 10.14 96 ILE A O 1
ATOM 808 N N . ASP A 1 97 ? 3.802 -4.482 3.455 1.00 8.62 97 ASP A N 1
ATOM 809 C CA . ASP A 1 97 ? 5.193 -4.030 3.340 1.00 9.56 97 ASP A CA 1
ATOM 810 C C . ASP A 1 97 ? 6.240 -4.844 4.070 1.00 11.63 97 ASP A C 1
ATOM 811 O O . ASP A 1 97 ? 7.360 -4.967 3.613 1.00 9.63 97 ASP A O 1
ATOM 816 N N . ASN A 1 98 ? 5.887 -5.339 5.249 1.00 8.88 98 ASN A N 1
ATOM 817 C CA . ASN A 1 98 ? 6.889 -5.984 6.090 1.00 8.21 98 ASN A CA 1
ATOM 818 C C . ASN A 1 98 ? 6.108 -6.742 7.150 1.00 7.76 98 ASN A C 1
ATOM 819 O O . ASN A 1 98 ? 4.866 -6.646 7.225 1.00 8.96 98 ASN A O 1
ATOM 824 N N . GLU A 1 99 ? 6.822 -7.492 7.977 1.00 7.15 99 GLU A N 1
ATOM 825 C CA . GLU A 1 99 ? 6.159 -8.320 8.988 1.00 8.76 99 GLU A CA 1
ATOM 826 C C . GLU A 1 99 ? 5.254 -7.569 9.938 1.00 9.60 99 GLU A C 1
ATOM 827 O O . GLU A 1 99 ? 4.159 -8.021 10.280 1.00 8.32 99 GLU A O 1
ATOM 833 N N . ASN A 1 100 ? 5.729 -6.457 10.465 1.00 9.02 100 ASN A N 1
ATOM 834 C CA . ASN A 1 100 ? 4.884 -5.692 11.387 1.00 9.50 100 ASN A CA 1
ATOM 835 C C . ASN A 1 100 ? 3.623 -5.156 10.634 1.00 9.76 100 ASN A C 1
ATOM 836 O O . ASN A 1 100 ? 2.477 -5.229 11.170 1.00 9.93 100 ASN A O 1
ATOM 841 N N . HIS A 1 101 ? 3.804 -4.661 9.407 1.00 9.64 101 HIS A N 1
ATOM 842 C CA . HIS A 1 101 ? 2.690 -4.150 8.635 1.00 9.34 101 HIS A CA 1
ATOM 843 C C . HIS A 1 101 ? 1.686 -5.246 8.33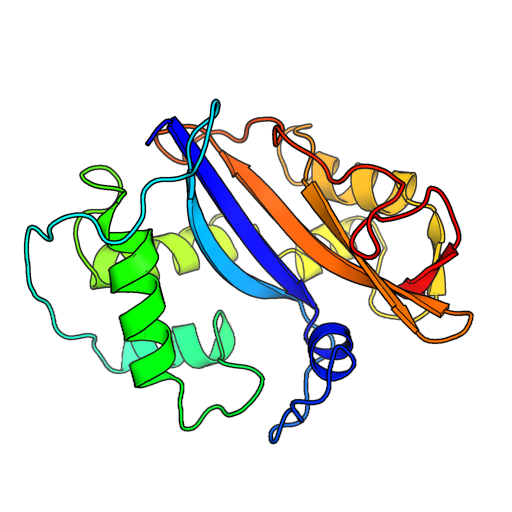4 1.00 11.26 101 HIS A C 1
ATOM 844 O O . HIS A 1 101 ? 0.482 -5.001 8.311 1.00 9.68 101 HIS A O 1
ATOM 851 N N . TYR A 1 102 ? 2.178 -6.457 8.115 1.00 8.97 102 TYR A N 1
ATOM 852 C CA . TYR A 1 102 ? 1.265 -7.581 7.882 1.00 6.92 102 TYR A CA 1
ATOM 853 C C . TYR A 1 102 ? 0.324 -7.800 9.072 1.00 8.13 102 TYR A C 1
ATOM 854 O O . TYR A 1 102 ? -0.920 -7.897 8.899 1.00 6.77 102 TYR A O 1
ATOM 863 N N . PHE A 1 103 ? 0.853 -7.859 10.270 1.00 8.54 103 PHE A N 1
ATOM 864 C CA . PHE A 1 103 ? 0.027 -8.079 11.422 1.00 6.69 103 PHE A CA 1
ATOM 865 C C . PHE A 1 103 ? -0.810 -6.848 11.742 1.00 7.47 103 PHE A C 1
ATOM 866 O O . PHE A 1 103 ? -1.944 -6.990 12.183 1.00 7.39 103 PHE A O 1
ATOM 874 N N . GLU A 1 104 ? -0.246 -5.654 11.554 1.00 8.40 104 GLU A N 1
ATOM 875 C CA . GLU A 1 104 ? -1.074 -4.440 11.778 1.00 9.55 104 GLU A CA 1
ATOM 876 C C . GLU A 1 104 ? -2.214 -4.408 10.784 1.00 10.05 104 GLU A C 1
ATOM 877 O O . GLU A 1 104 ? -3.309 -3.952 11.121 1.00 9.77 104 GLU A O 1
ATOM 883 N N . THR A 1 105 ? -1.993 -4.887 9.563 1.00 7.89 105 THR A N 1
ATOM 884 C CA . THR A 1 105 ? -3.050 -4.917 8.543 1.00 7.43 105 THR A CA 1
ATOM 885 C C . THR A 1 105 ? -4.169 -5.873 8.977 1.00 9.51 105 THR A C 1
ATOM 886 O O . THR A 1 105 ? -5.357 -5.559 8.841 1.00 8.68 105 THR A O 1
ATOM 890 N N . VAL A 1 106 ? -3.814 -7.056 9.509 1.00 9.69 106 VAL A N 1
ATOM 891 C CA . VAL A 1 106 ? -4.856 -7.979 10.033 1.00 6.44 106 VAL A CA 1
ATOM 892 C C . VAL A 1 106 ? -5.662 -7.379 11.157 1.00 8.32 106 VAL A C 1
ATOM 893 O O . VAL A 1 106 ? -6.877 -7.530 11.212 1.00 8.31 106 VAL A O 1
ATOM 897 N N . ILE A 1 107 ? -4.991 -6.685 12.078 1.00 7.35 107 ILE A N 1
ATOM 898 C CA . ILE A 1 107 ? -5.691 -6.037 13.220 1.00 6.55 107 ILE A CA 1
ATOM 899 C C . ILE A 1 107 ? -6.622 -4.945 12.688 1.00 9.67 107 ILE A C 1
ATOM 900 O O . ILE A 1 107 ? -7.801 -4.855 13.158 1.00 11.35 107 ILE A O 1
ATOM 905 N N . LYS A 1 108 ? -6.149 -4.223 11.683 1.00 8.89 108 LYS A N 1
ATOM 906 C CA . LYS A 1 108 ? -6.964 -3.167 11.049 1.00 11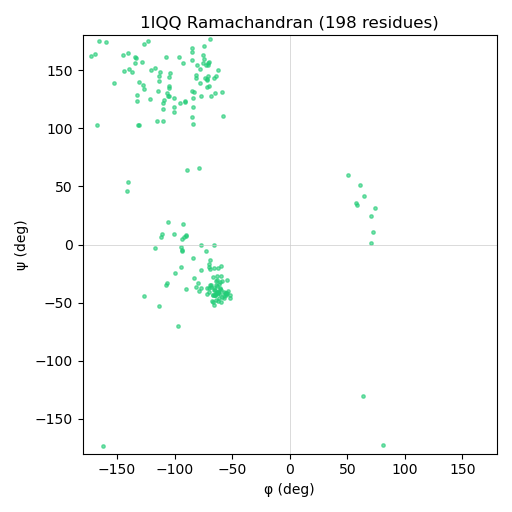.09 108 LYS A CA 1
ATOM 907 C C . LYS A 1 108 ? -8.225 -3.780 10.420 1.00 11.67 108 LYS A C 1
ATOM 908 O O . LYS A 1 108 ? -9.341 -3.218 10.512 1.00 10.45 108 LYS A O 1
ATOM 914 N N . MET A 1 109 ? -8.069 -4.940 9.772 1.00 8.94 109 MET A N 1
ATOM 915 C CA . MET A 1 109 ? -9.263 -5.564 9.180 1.00 6.90 109 MET A CA 1
ATOM 916 C C . MET A 1 109 ? -10.224 -6.037 10.264 1.00 8.21 109 MET A C 1
ATOM 917 O O . MET A 1 109 ? -11.452 -5.783 10.191 1.00 8.55 109 MET A O 1
ATOM 922 N N . TYR A 1 110 ? -9.709 -6.754 11.253 1.00 6.64 110 TYR A N 1
ATOM 923 C CA . TYR A 1 110 ? -10.557 -7.329 12.270 1.00 6.88 110 TYR A CA 1
ATOM 924 C C . TYR A 1 110 ? -11.256 -6.309 13.169 1.00 7.77 110 TYR A C 1
ATOM 925 O O . TYR A 1 110 ? -12.440 -6.456 13.505 1.00 9.20 110 TYR A O 1
ATOM 934 N N . ILE A 1 111 ? -10.508 -5.283 13.600 1.00 11.23 111 ILE A N 1
ATOM 935 C CA . ILE A 1 111 ? -11.035 -4.300 14.540 1.00 11.95 111 ILE A CA 1
ATOM 936 C C . ILE A 1 111 ? -11.546 -3.063 13.800 1.00 9.78 111 ILE A C 1
ATOM 937 O O . ILE A 1 111 ? -12.777 -2.868 13.649 1.00 13.64 111 ILE A O 1
ATOM 942 N N . SER A 1 112 ? -10.683 -2.246 13.227 1.00 11.76 112 SER A N 1
ATOM 943 C CA . SER A 1 112 ? -11.114 -1.000 12.598 1.00 13.89 112 SER A CA 1
ATOM 944 C C . SER A 1 112 ? -12.177 -1.144 11.539 1.00 13.03 112 SER A C 1
ATOM 945 O O . SER A 1 112 ? -13.177 -0.368 11.512 1.00 14.70 112 SER A O 1
ATOM 948 N N . LYS A 1 113 ? -12.001 -2.143 10.683 1.00 11.40 113 LYS A N 1
ATOM 949 C CA . LYS A 1 113 ? -12.943 -2.358 9.593 1.00 7.91 113 LYS A CA 1
ATOM 950 C C . LYS A 1 113 ? -14.078 -3.277 9.975 1.00 9.56 113 LYS A C 1
ATOM 951 O O . LYS A 1 113 ? -14.840 -3.692 9.099 1.00 12.09 113 LYS A O 1
ATOM 957 N N . LYS A 1 114 ? -14.174 -3.631 11.251 1.00 11.89 114 LYS A N 1
ATOM 958 C CA . LYS A 1 114 ? -15.276 -4.464 11.735 1.00 10.63 114 LYS A CA 1
ATOM 959 C C . LYS A 1 114 ? -15.471 -5.824 11.095 1.00 14.38 114 LYS A C 1
ATOM 960 O O . LYS A 1 114 ? -16.615 -6.309 10.951 1.00 15.43 114 LYS A O 1
ATOM 966 N N . GLN A 1 115 ? -14.372 -6.476 10.733 1.00 7.61 115 GLN A N 1
ATOM 967 C CA . GLN A 1 115 ? -14.472 -7.792 10.074 1.00 6.78 115 GLN A CA 1
ATOM 968 C C . GLN A 1 115 ? -14.465 -8.977 11.038 1.00 8.94 115 GLN A C 1
ATOM 969 O O . GLN A 1 115 ? -14.587 -10.135 10.576 1.00 11.08 115 GLN A O 1
ATOM 975 N N . ASN A 1 116 ? -14.516 -8.721 12.329 1.00 8.92 116 ASN A N 1
ATOM 976 C CA . ASN A 1 116 ? -14.633 -9.778 13.362 1.00 7.09 116 ASN A CA 1
ATOM 977 C C . ASN A 1 116 ? -15.936 -10.564 13.041 1.00 7.41 116 ASN A C 1
ATOM 978 O O . ASN A 1 116 ? -17.020 -10.048 13.134 1.00 7.93 116 ASN A O 1
ATOM 983 N N . VAL A 1 117 ? -15.750 -11.816 12.604 1.00 6.79 117 VAL A N 1
ATOM 984 C CA . VAL A 1 117 ? -16.885 -12.594 12.169 1.00 5.22 117 VAL A CA 1
ATOM 985 C C . VAL A 1 117 ? -17.872 -12.848 13.285 1.00 6.82 117 VAL A C 1
ATOM 986 O O . VAL A 1 117 ? -19.073 -12.960 13.021 1.00 5.80 117 VAL A O 1
ATOM 990 N N . SER A 1 118 ? -17.419 -12.944 14.533 1.00 7.48 118 SER A N 1
ATOM 991 C CA . SER A 1 118 ? -18.398 -13.099 15.642 1.00 6.11 118 SER A CA 1
ATOM 992 C C . SER A 1 118 ? -19.339 -11.899 15.688 1.00 8.48 118 SER A C 1
ATOM 993 O O . SER A 1 118 ? -20.550 -12.078 15.938 1.00 7.39 118 SER A O 1
ATOM 996 N N . ARG A 1 119 ? -18.764 -10.706 15.415 1.00 6.77 119 ARG A N 1
ATOM 997 C CA . ARG A 1 119 ? -19.576 -9.503 15.446 1.00 7.62 119 ARG A CA 1
ATOM 998 C C . ARG A 1 119 ? -20.549 -9.414 14.267 1.00 5.32 119 ARG A C 1
ATOM 999 O O . ARG A 1 119 ? -21.687 -9.068 14.451 1.00 7.46 119 ARG A O 1
ATOM 1007 N N . ILE A 1 120 ? -20.072 -9.760 13.055 1.00 5.64 120 ILE A N 1
ATOM 1008 C CA . ILE A 1 120 ? -20.936 -9.754 11.882 1.00 6.68 120 ILE A CA 1
ATOM 1009 C C . ILE A 1 120 ? -22.111 -10.701 12.097 1.00 8.79 120 ILE A C 1
ATOM 1010 O O . ILE A 1 120 ? -23.257 -10.355 11.841 1.00 7.12 120 ILE A O 1
ATOM 1015 N N . LEU A 1 121 ? -21.868 -11.899 12.609 1.00 8.28 121 LEU A N 1
ATOM 1016 C CA . LEU A 1 121 ? -22.946 -12.845 12.877 1.00 5.88 121 LEU A CA 1
ATOM 1017 C C . LEU A 1 121 ? -23.875 -12.327 13.961 1.00 6.78 121 LEU A C 1
ATOM 1018 O O . LEU A 1 121 ? -25.093 -12.388 13.797 1.00 7.54 121 LEU A O 1
ATOM 1023 N N . SER A 1 122 ? -23.311 -11.772 15.016 1.00 7.11 122 SER A N 1
ATOM 1024 C CA . SER A 1 122 ? -24.145 -11.230 16.103 1.00 8.49 122 SER A CA 1
ATOM 1025 C C . SER A 1 122 ? -25.063 -10.107 15.609 1.00 8.60 122 SER A C 1
ATOM 1026 O O . SER A 1 122 ? -26.224 -10.028 16.020 1.00 9.41 122 SER A O 1
ATOM 1029 N N . LYS A 1 123 ? -24.576 -9.259 14.689 1.00 6.74 123 LYS A N 1
ATOM 1030 C CA . LYS A 1 123 ? -25.417 -8.199 14.183 1.00 6.64 123 LYS A CA 1
ATOM 1031 C C . LYS A 1 123 ? -26.640 -8.746 13.437 1.00 7.96 123 LYS A C 1
ATOM 1032 O O . LYS A 1 123 ? -27.697 -8.085 13.413 1.00 12.77 123 LYS A O 1
ATOM 1038 N N . ALA A 1 124 ? -26.513 -9.972 12.871 1.00 7.33 124 ALA A N 1
ATOM 1039 C CA . ALA A 1 124 ? -27.608 -10.676 12.181 1.00 8.52 124 ALA A CA 1
ATOM 1040 C C . ALA A 1 124 ? -28.388 -11.607 13.112 1.00 10.35 124 ALA A C 1
ATOM 1041 O O . ALA A 1 124 ? -29.093 -12.500 12.650 1.00 11.18 124 ALA A O 1
ATOM 1043 N N . LYS A 1 125 ? -28.240 -11.402 14.423 1.00 8.91 125 LYS A N 1
ATOM 1044 C CA . LYS A 1 125 ? -28.958 -12.216 15.419 1.00 10.19 125 LYS A CA 1
ATOM 1045 C C . LYS A 1 125 ? -28.469 -13.673 15.529 1.00 7.61 125 LYS A C 1
ATOM 1046 O O . LYS A 1 125 ? -29.208 -14.572 15.991 1.00 11.03 125 LYS A O 1
ATOM 1052 N N . ILE A 1 126 ? -27.219 -13.904 15.150 1.00 7.25 126 ILE A N 1
ATOM 1053 C CA . ILE A 1 126 ? -26.690 -15.282 15.233 1.00 7.12 126 ILE A CA 1
ATOM 1054 C C . ILE A 1 126 ? -25.555 -15.290 16.255 1.00 8.93 126 ILE A C 1
ATOM 1055 O O . ILE A 1 126 ? -24.467 -14.748 16.032 1.00 8.88 126 ILE A O 1
ATOM 1060 N N . GLU A 1 127 ? -25.875 -15.876 17.421 1.00 8.46 127 GLU A N 1
ATOM 1061 C CA . GLU A 1 127 ? -24.914 -15.953 18.535 1.00 9.11 127 GLU A CA 1
ATOM 1062 C C . GLU A 1 127 ? -24.458 -17.403 18.623 1.00 10.77 127 GLU A C 1
ATOM 1063 O O . GLU A 1 127 ? -25.177 -18.291 18.137 1.00 9.19 127 GLU A O 1
ATOM 1069 N N . PRO A 1 128 ? -23.305 -17.674 19.300 1.00 9.79 128 PRO A N 1
ATOM 1070 C CA . PRO A 1 128 ? -22.749 -19.036 19.443 1.00 8.67 128 PRO A CA 1
ATOM 1071 C C . PRO A 1 128 ? -23.509 -19.814 20.535 1.00 8.75 128 PRO A C 1
ATOM 1072 O O . PRO A 1 128 ? -22.956 -20.213 21.544 1.00 10.26 128 PRO A O 1
ATOM 1076 N N . ASP A 1 129 ? -24.781 -20.058 20.224 1.00 9.25 129 ASP A N 1
ATOM 1077 C CA . ASP A 1 129 ? -25.717 -20.696 21.122 1.00 10.61 129 ASP A CA 1
ATOM 1078 C C . ASP A 1 129 ? -25.814 -22.220 20.912 1.00 11.14 129 ASP A C 1
ATOM 1079 O O . ASP A 1 129 ? -26.526 -22.911 21.673 1.00 13.31 129 ASP A O 1
ATOM 1084 N N . GLY A 1 130 ? -25.091 -22.753 19.937 1.00 10.38 130 GLY A N 1
ATOM 1085 C CA . GLY A 1 130 ? -25.077 -24.190 19.659 1.00 11.39 130 GLY A CA 1
ATOM 1086 C C . GLY A 1 130 ? -26.354 -24.669 18.996 1.00 13.45 130 GLY A C 1
ATOM 1087 O O . GLY A 1 130 ? -26.782 -25.796 19.244 1.00 16.11 130 GLY A O 1
ATOM 1088 N N . LYS A 1 131 ? -26.993 -23.823 18.200 1.00 11.76 131 LYS A N 1
ATOM 1089 C CA . LYS A 1 131 ? -28.214 -24.186 17.504 1.00 13.86 131 LYS A CA 1
ATOM 1090 C C . LYS A 1 131 ? -27.918 -24.729 16.105 1.00 11.82 131 LYS A C 1
ATOM 1091 O O . LYS A 1 131 ? -26.909 -24.411 15.512 1.00 9.38 131 LYS A O 1
ATOM 1097 N N . LYS A 1 132 ? -28.838 -25.540 15.547 1.00 10.70 132 LYS A N 1
ATOM 1098 C CA . LYS A 1 132 ? -28.681 -26.046 14.203 1.00 10.01 132 LYS A CA 1
ATOM 1099 C C . LYS A 1 132 ? -29.221 -24.965 13.312 1.00 10.38 132 LYS A C 1
ATOM 1100 O O . LYS A 1 132 ? -30.302 -24.396 13.556 1.00 15.96 132 LYS A O 1
ATOM 1106 N N . ARG A 1 133 ? -28.464 -24.626 12.281 1.00 8.77 133 ARG A N 1
ATOM 1107 C CA . ARG A 1 133 ? -28.843 -23.534 11.414 1.00 9.04 133 ARG A CA 1
ATOM 1108 C C . ARG A 1 133 ? -28.850 -23.892 9.924 1.00 8.62 133 ARG A C 1
ATOM 1109 O O . ARG A 1 133 ? -28.195 -24.867 9.496 1.00 8.27 133 ARG A O 1
ATOM 1117 N N . ALA A 1 134 ? -29.627 -23.124 9.142 1.00 7.26 134 ALA A N 1
ATOM 1118 C CA . ALA A 1 134 ? -29.564 -23.248 7.704 1.00 7.10 134 ALA A CA 1
ATOM 1119 C C . ALA A 1 134 ? -28.322 -22.527 7.162 1.00 8.27 134 ALA A C 1
ATOM 1120 O O . ALA A 1 134 ? -27.984 -21.375 7.566 1.00 6.98 134 ALA A O 1
ATOM 1122 N N . LEU A 1 135 ? -27.641 -23.125 6.198 1.00 6.53 135 LEU A N 1
ATOM 1123 C CA . LEU A 1 135 ? -26.450 -22.505 5.599 1.00 5.76 135 LEU A CA 1
ATOM 1124 C C . LEU A 1 135 ? -26.761 -21.115 5.071 1.00 7.63 135 LEU A C 1
ATOM 1125 O O . LEU A 1 135 ? -25.925 -20.224 5.278 1.00 8.25 135 LEU A O 1
ATOM 1130 N N . LEU A 1 136 ? -27.911 -20.922 4.426 1.00 6.50 136 LEU A N 1
ATOM 1131 C CA . LEU A 1 136 ? -28.200 -19.615 3.806 1.00 6.96 136 LEU A CA 1
ATOM 1132 C C . LEU A 1 136 ? -28.297 -18.540 4.846 1.00 9.34 136 LEU A C 1
ATOM 1133 O O . LEU A 1 136 ? -27.981 -17.422 4.507 1.00 8.78 136 LEU A O 1
ATOM 1138 N N . ASP A 1 137 ? -28.756 -18.858 6.065 1.00 6.47 137 ASP A N 1
ATOM 1139 C CA . ASP A 1 137 ? -28.855 -17.805 7.078 1.00 6.70 137 ASP A CA 1
ATOM 1140 C C . ASP A 1 137 ? -27.448 -17.378 7.512 1.00 8.70 137 ASP A C 1
ATOM 1141 O O . ASP A 1 137 ? -27.225 -16.182 7.739 1.00 7.76 137 ASP A O 1
ATOM 1146 N N . ILE A 1 138 ? -26.494 -18.306 7.626 1.00 7.51 138 ILE A N 1
ATOM 1147 C CA . ILE A 1 138 ? -25.140 -17.921 7.978 1.00 6.63 138 ILE A CA 1
ATOM 1148 C C . ILE A 1 138 ? -24.551 -17.083 6.823 1.00 8.22 138 ILE A C 1
ATOM 1149 O O . ILE A 1 138 ? -23.930 -16.049 7.067 1.00 5.85 138 ILE A O 1
ATOM 1154 N N . GLU A 1 139 ? -24.658 -17.557 5.567 1.00 5.50 139 GLU A N 1
ATOM 1155 C CA . GLU A 1 139 ? -24.198 -16.831 4.412 1.00 3.61 139 GLU A CA 1
ATOM 1156 C C . GLU A 1 139 ? -24.831 -15.449 4.282 1.00 7.00 139 GLU A C 1
ATOM 1157 O O . GLU A 1 139 ? -24.063 -14.480 4.048 1.00 7.12 139 GLU A O 1
ATOM 1163 N N . ASN A 1 140 ? -26.128 -15.354 4.485 1.00 5.38 140 ASN A N 1
ATOM 1164 C CA . ASN A 1 140 ? -26.800 -14.033 4.369 1.00 5.81 140 ASN A CA 1
ATOM 1165 C C . ASN A 1 140 ? -26.221 -13.100 5.414 1.00 6.50 140 ASN A C 1
ATOM 1166 O O . ASN A 1 140 ? -25.964 -11.922 5.096 1.00 7.15 140 ASN A O 1
ATOM 1171 N N . ALA A 1 141 ? -25.985 -13.568 6.629 1.00 6.91 141 ALA A N 1
ATOM 1172 C CA . ALA A 1 141 ? -25.438 -12.717 7.689 1.00 6.31 141 ALA A CA 1
ATOM 1173 C C . ALA A 1 141 ? -24.061 -12.192 7.304 1.00 5.03 141 ALA A C 1
ATOM 1174 O O . ALA A 1 141 ? -23.763 -10.959 7.493 1.00 6.15 141 ALA A O 1
ATOM 1176 N N . ILE A 1 142 ? -23.191 -13.047 6.805 1.00 5.10 142 ILE A N 1
ATOM 1177 C CA . ILE A 1 142 ? -21.875 -12.563 6.425 1.00 5.69 142 ILE A CA 1
ATOM 1178 C C . ILE A 1 142 ? -21.950 -11.600 5.241 1.00 6.48 142 ILE A C 1
ATOM 1179 O O . ILE A 1 142 ? -21.333 -10.547 5.256 1.00 6.23 142 ILE A O 1
ATOM 1184 N N . ARG A 1 143 ? -22.739 -11.914 4.231 1.00 6.70 143 ARG A N 1
ATOM 1185 C CA . ARG A 1 143 ? -22.829 -11.019 3.029 1.00 6.71 143 ARG A CA 1
ATOM 1186 C C . ARG A 1 143 ? -23.347 -9.648 3.474 1.00 6.24 143 ARG A C 1
ATOM 1187 O O . ARG A 1 143 ? -22.892 -8.644 2.920 1.00 5.75 143 ARG A O 1
ATOM 1195 N N . ASN A 1 144 ? -24.191 -9.601 4.485 1.00 6.39 144 ASN A N 1
ATOM 1196 C CA . ASN A 1 144 ? -24.717 -8.290 4.963 1.00 5.89 144 ASN A CA 1
ATOM 1197 C C . ASN A 1 144 ? -23.665 -7.454 5.658 1.00 7.93 144 ASN A C 1
ATOM 1198 O O . ASN A 1 144 ? -23.929 -6.228 5.860 1.00 10.73 144 ASN A O 1
ATOM 1203 N N . GLY A 1 145 ? -22.541 -8.062 6.069 1.00 8.63 145 GLY A N 1
ATOM 1204 C CA . GLY A 1 145 ? -21.483 -7.293 6.689 1.00 8.20 145 GLY A CA 1
ATOM 1205 C C . GLY A 1 145 ? -20.283 -7.238 5.787 1.00 8.66 145 GLY A C 1
ATOM 1206 O O . GLY A 1 145 ? -19.217 -6.787 6.215 1.00 10.61 145 GLY A O 1
ATOM 1207 N N . ALA A 1 146 ? -20.408 -7.710 4.535 1.00 8.20 146 ALA A N 1
ATOM 1208 C CA . ALA A 1 146 ? -19.269 -7.746 3.628 1.00 8.07 146 ALA A CA 1
ATOM 1209 C C . ALA A 1 146 ? -19.581 -7.389 2.184 1.00 7.95 146 ALA A C 1
ATOM 1210 O O . ALA A 1 146 ? -19.201 -8.064 1.245 1.00 8.84 146 ALA A O 1
ATOM 1212 N N . ASP A 1 147 ? -20.337 -6.289 2.064 1.00 7.17 147 ASP A N 1
ATOM 1213 C CA . ASP A 1 147 ? -20.554 -5.714 0.736 1.00 8.39 147 ASP A CA 1
ATOM 1214 C C . ASP A 1 147 ? -21.203 -6.664 -0.263 1.00 8.26 147 ASP A C 1
ATOM 1215 O O . ASP A 1 147 ? -20.921 -6.621 -1.460 1.00 8.51 147 ASP A O 1
ATOM 1220 N N . ASN A 1 148 ? -22.095 -7.529 0.228 1.00 6.66 148 ASN A N 1
ATOM 1221 C CA . ASN A 1 148 ? -22.824 -8.476 -0.578 1.00 6.78 148 ASN A CA 1
ATOM 1222 C C . ASN A 1 148 ? -21.955 -9.591 -1.101 1.00 7.97 148 ASN A C 1
ATOM 1223 O O . ASN A 1 148 ? -22.509 -10.467 -1.739 1.00 11.01 148 ASN A O 1
ATOM 1228 N N . LYS A 1 149 ? -20.631 -9.648 -0.779 1.00 6.83 149 LYS A N 1
ATOM 1229 C CA . LYS A 1 149 ? -19.726 -10.636 -1.357 1.00 6.80 149 LYS A CA 1
ATOM 1230 C C . LYS A 1 149 ? -19.820 -11.982 -0.650 1.00 7.33 149 LYS A C 1
ATOM 1231 O O . LYS A 1 149 ? -20.049 -12.018 0.563 1.00 8.02 149 LYS A O 1
ATOM 1237 N N . LYS A 1 150 ? -19.636 -13.018 -1.451 1.00 7.68 150 LYS A N 1
ATOM 1238 C CA . LYS A 1 150 ? -19.818 -14.393 -0.924 1.00 8.61 150 LYS A CA 1
ATOM 1239 C C . LYS A 1 150 ? -18.599 -14.939 -0.215 1.00 8.75 150 LYS A C 1
ATOM 1240 O O . LYS A 1 150 ? -17.498 -14.908 -0.738 1.00 8.19 150 LYS A O 1
ATOM 1246 N N . PRO A 1 151 ? -18.828 -15.372 1.008 1.00 7.67 151 PRO A N 1
ATOM 1247 C CA . PRO A 1 151 ? -17.709 -15.919 1.790 1.00 6.77 151 PRO A CA 1
ATOM 1248 C C . PRO A 1 151 ? -17.502 -17.381 1.464 1.00 7.17 151 PRO A C 1
ATOM 1249 O O . PRO A 1 151 ? -18.341 -17.985 0.834 1.00 9.84 151 PRO A O 1
ATOM 1253 N N . LYS A 1 152 ? -16.356 -17.884 1.886 1.00 5.35 152 LYS A N 1
ATOM 1254 C CA . LYS A 1 152 ? -16.050 -19.309 1.772 1.00 5.77 152 LYS A CA 1
ATOM 1255 C C . LYS A 1 152 ? -16.168 -19.864 3.193 1.00 6.37 152 LYS A C 1
ATOM 1256 O O . LYS A 1 152 ? -15.535 -19.355 4.184 1.00 6.26 152 LYS A O 1
ATOM 1262 N N . LEU A 1 153 ? -16.967 -20.942 3.335 1.00 6.14 153 LEU A N 1
ATOM 1263 C CA . LEU A 1 153 ? -17.202 -21.547 4.648 1.00 6.88 153 LEU A CA 1
ATOM 1264 C C . LEU A 1 153 ? -16.585 -22.943 4.743 1.00 6.76 153 LEU A C 1
ATOM 1265 O O . LEU A 1 153 ? -16.547 -23.690 3.764 1.00 8.40 153 LEU A O 1
ATOM 1270 N N . LYS A 1 154 ? -16.158 -23.286 5.957 1.00 6.37 154 LYS A N 1
ATOM 1271 C CA . LYS A 1 154 ? -15.604 -24.620 6.254 1.00 6.63 154 LYS A CA 1
ATOM 1272 C C . LYS A 1 154 ? -16.384 -25.163 7.426 1.00 7.27 154 LYS A C 1
ATOM 1273 O O . LYS A 1 154 ? -16.604 -24.464 8.426 1.00 7.15 154 LYS A O 1
ATOM 1279 N N . CYS A 1 155 ? -16.796 -26.432 7.315 1.00 7.85 155 CYS A N 1
ATOM 1280 C CA . CYS A 1 155 ? -17.522 -27.118 8.393 1.00 4.93 155 CYS A CA 1
ATOM 1281 C C . CYS A 1 155 ? -16.777 -28.449 8.709 1.00 5.25 155 CYS A C 1
ATOM 1282 O O . CYS A 1 155 ? -15.832 -28.804 8.008 1.00 7.82 155 CYS A O 1
ATOM 1285 N N . GLN A 1 156 ? -17.217 -29.128 9.776 1.00 6.92 156 GLN A N 1
ATOM 1286 C CA . GLN A 1 156 ? -16.640 -30.452 10.051 1.00 8.88 156 GLN A CA 1
ATOM 1287 C C . GLN A 1 156 ? -17.742 -31.320 10.593 1.00 7.19 156 GLN A C 1
ATOM 1288 O O . GLN A 1 156 ? -18.674 -30.847 11.263 1.00 8.39 156 GLN A O 1
ATOM 1294 N N . LYS A 1 157 ? -17.657 -32.635 10.321 1.00 11.92 157 LYS A N 1
ATOM 1295 C CA . LYS A 1 157 ? -18.671 -33.546 10.849 1.00 13.52 157 LYS A CA 1
ATOM 1296 C C . LYS A 1 157 ? -18.101 -34.348 12.034 1.00 13.86 157 LYS A C 1
ATOM 1297 O O . LYS A 1 157 ? -17.024 -34.899 11.937 1.00 16.84 157 LYS A O 1
ATOM 1303 N N . LYS A 1 158 ? -18.885 -34.437 13.094 1.00 19.89 158 LYS A N 1
ATOM 1304 C CA . LYS A 1 158 ? -18.482 -35.149 14.309 1.00 23.94 158 LYS A CA 1
ATOM 1305 C C . LYS A 1 158 ? -19.654 -36.031 14.607 1.00 25.90 158 LYS A C 1
ATOM 1306 O O . LYS A 1 158 ? -20.647 -35.542 15.137 1.00 21.70 158 LYS A O 1
ATOM 1312 N N . GLY A 1 159 ? -19.566 -37.312 14.299 1.00 28.44 159 GLY A N 1
ATOM 1313 C CA . GLY A 1 159 ? -20.720 -38.144 14.589 1.00 27.50 159 GLY A CA 1
ATOM 1314 C C . GLY A 1 159 ? -21.885 -37.667 13.757 1.00 25.05 159 GLY A C 1
ATOM 1315 O O . GLY A 1 159 ? -21.741 -37.493 12.551 1.00 29.79 159 GLY A O 1
ATOM 1316 N N . THR A 1 160 ? -23.041 -37.454 14.368 1.00 20.30 160 THR A N 1
ATOM 1317 C CA . THR A 1 160 ? -24.164 -36.985 13.620 1.00 21.81 160 THR A CA 1
ATOM 1318 C C . THR A 1 160 ? -24.232 -35.465 13.628 1.00 23.11 160 THR A C 1
ATOM 1319 O O . THR A 1 160 ? -25.194 -34.918 13.117 1.00 29.61 160 THR A O 1
ATOM 1323 N N . THR A 1 161 ? -23.220 -34.783 14.171 1.00 19.43 161 THR A N 1
ATOM 1324 C CA . THR A 1 161 ? -23.297 -33.303 14.247 1.00 19.96 161 THR A CA 1
ATOM 1325 C C . THR A 1 161 ? -22.311 -32.630 13.264 1.00 16.15 161 THR A C 1
ATOM 1326 O O . THR A 1 161 ? -21.120 -32.949 13.277 1.00 22.58 161 THR A O 1
ATOM 1330 N N . THR A 1 162 ? -22.828 -31.742 12.380 1.00 13.57 162 THR A N 1
ATOM 1331 C CA . THR A 1 162 ? -21.948 -30.960 11.475 1.00 9.68 162 THR A CA 1
ATOM 1332 C C . THR A 1 162 ? -21.851 -29.575 12.132 1.00 10.77 162 THR A C 1
ATOM 1333 O O . THR A 1 162 ? -22.866 -29.001 12.512 1.00 12.45 162 THR A O 1
ATOM 1337 N N . GLU A 1 163 ? -20.620 -29.106 12.371 1.00 8.46 163 GLU A N 1
ATOM 1338 C CA . GLU A 1 163 ? -20.474 -27.742 12.921 1.00 9.05 163 GLU A CA 1
ATOM 1339 C C . GLU A 1 163 ? -19.667 -26.807 12.034 1.00 3.83 163 GLU A C 1
ATOM 1340 O O . GLU A 1 163 ? -18.786 -27.215 11.259 1.00 7.16 163 GLU A O 1
ATOM 1346 N N . LEU A 1 164 ? -20.031 -25.530 12.136 1.00 6.16 164 LEU A N 1
ATOM 1347 C CA . LEU A 1 164 ? -19.298 -24.438 11.416 1.00 5.25 164 LEU A CA 1
ATOM 1348 C C . LEU A 1 164 ? -17.899 -24.282 12.080 1.00 6.74 164 LEU A C 1
ATOM 1349 O O . LEU A 1 164 ? -17.773 -24.239 13.312 1.00 7.69 164 LEU A O 1
ATOM 1354 N N . VAL A 1 165 ? -16.870 -24.144 11.252 1.00 4.96 165 VAL A N 1
ATOM 1355 C CA . VAL A 1 165 ? -15.500 -24.037 11.786 1.00 5.84 165 VAL A CA 1
ATOM 1356 C C . VAL A 1 165 ? -14.775 -22.785 11.252 1.00 6.43 165 VAL A C 1
ATOM 1357 O O . VAL A 1 165 ? -14.115 -22.103 12.057 1.00 7.41 165 VAL A O 1
ATOM 1361 N N . GLU A 1 166 ? -14.847 -22.465 9.967 1.00 6.23 166 GLU A N 1
ATOM 1362 C CA . GLU A 1 166 ? -14.115 -21.290 9.461 1.00 6.72 166 GLU A CA 1
ATOM 1363 C C . GLU A 1 166 ? -14.963 -20.491 8.503 1.00 5.47 166 GLU A C 1
ATOM 1364 O O . GLU A 1 166 ? -15.840 -21.063 7.794 1.00 6.12 166 GLU A O 1
ATOM 1370 N N . ILE A 1 167 ? -14.725 -19.180 8.508 1.00 5.11 167 ILE A N 1
ATOM 1371 C CA . ILE A 1 167 ? -15.397 -18.282 7.536 1.00 5.43 167 ILE A CA 1
ATOM 1372 C C . ILE A 1 167 ? -14.311 -17.403 6.959 1.00 6.28 167 ILE A C 1
ATOM 1373 O O . ILE A 1 167 ? -13.511 -16.814 7.705 1.00 5.86 167 ILE A O 1
ATOM 1378 N N . THR A 1 168 ? -14.227 -17.330 5.617 1.00 5.15 168 THR A N 1
ATOM 1379 C CA . THR A 1 168 ? -13.252 -16.540 4.934 1.00 4.30 168 THR A CA 1
ATOM 1380 C C . THR A 1 168 ? -13.921 -15.425 4.178 1.00 4.96 168 THR A C 1
ATOM 1381 O O . THR A 1 168 ? -14.932 -15.636 3.468 1.00 6.51 168 THR A O 1
ATOM 1385 N N . LEU A 1 169 ? -13.403 -14.203 4.330 1.00 6.09 169 LEU A N 1
ATOM 1386 C CA . LEU A 1 169 ? -13.842 -13.023 3.579 1.00 5.27 169 LEU A CA 1
ATOM 1387 C C . LEU A 1 169 ? -12.747 -12.768 2.547 1.00 5.55 169 LEU A C 1
ATOM 1388 O O . LEU A 1 169 ? -11.570 -12.689 2.909 1.00 5.90 169 LEU A O 1
ATOM 1393 N N . CYS A 1 170 ? -13.087 -12.644 1.266 1.00 6.61 170 CYS A N 1
ATOM 1394 C CA . CYS A 1 170 ? -12.094 -12.427 0.220 1.00 6.06 170 CYS A CA 1
ATOM 1395 C C . CYS A 1 170 ? -12.109 -10.978 -0.230 1.00 7.41 170 CYS A C 1
ATOM 1396 O O . CYS A 1 170 ? -13.171 -10.290 -0.172 1.00 7.51 170 CYS A O 1
ATOM 1399 N N . SER A 1 171 ? -10.937 -10.463 -0.628 1.00 8.10 171 SER A N 1
ATOM 1400 C CA . SER A 1 171 ? -10.838 -9.069 -1.086 1.00 4.89 171 SER A CA 1
ATOM 1401 C C . SER A 1 171 ? -9.927 -8.973 -2.230 1.00 8.46 171 SER A C 1
ATOM 1402 O O . SER A 1 171 ? -9.216 -9.962 -2.552 1.00 7.95 171 SER A O 1
ATOM 1405 N N . ASP A 1 172 ? -9.995 -7.839 -2.924 1.00 7.46 172 ASP A N 1
ATOM 1406 C CA . ASP A 1 172 ? -9.167 -7.618 -4.081 1.00 8.44 172 ASP A CA 1
ATOM 1407 C C . ASP A 1 172 ? -7.688 -7.455 -3.792 1.00 10.90 172 ASP A C 1
ATOM 1408 O O . ASP A 1 172 ? -7.264 -7.515 -2.665 1.00 9.81 172 ASP A O 1
ATOM 1413 N N . LYS A 1 173 ? -6.902 -7.307 -4.857 1.00 11.60 173 LYS A N 1
ATOM 1414 C CA . LYS A 1 173 ? -5.466 -7.250 -4.676 1.00 15.74 173 LYS A CA 1
ATOM 1415 C C . LYS A 1 173 ? -4.991 -6.179 -3.686 1.00 15.98 173 LYS A C 1
ATOM 1416 O O . LYS A 1 173 ? -3.970 -6.348 -2.992 1.00 14.83 173 LYS A O 1
ATOM 1422 N N . SER A 1 174 ? -5.711 -5.073 -3.576 1.00 15.72 174 SER A N 1
ATOM 1423 C CA . SER A 1 174 ? -5.350 -4.028 -2.601 1.00 17.95 174 SER A CA 1
ATOM 1424 C C . SER A 1 174 ? -5.892 -4.289 -1.191 1.00 18.67 174 SER A C 1
ATOM 1425 O O . SER A 1 174 ? -5.490 -3.623 -0.214 1.00 21.58 174 SER A O 1
ATOM 1428 N N . GLY A 1 175 ? -6.781 -5.253 -1.064 1.00 13.38 175 GLY A N 1
ATOM 1429 C CA . GLY A 1 175 ? -7.410 -5.537 0.193 1.00 17.81 175 GLY A CA 1
ATOM 1430 C C . GLY A 1 175 ? -8.417 -4.461 0.560 1.00 19.44 175 GLY A C 1
ATOM 1431 O O . GLY A 1 175 ? -8.852 -4.489 1.700 1.00 25.13 175 GLY A O 1
ATOM 1432 N N . GLU A 1 176 ? -8.760 -3.551 -0.354 1.00 17.58 176 GLU A N 1
ATOM 1433 C CA . GLU A 1 176 ? -9.686 -2.456 -0.013 1.00 18.65 176 GLU A CA 1
ATOM 1434 C C . GLU A 1 176 ? -11.144 -2.701 -0.336 1.00 15.44 176 GLU A C 1
ATOM 1435 O O . GLU A 1 176 ? -12.001 -1.953 0.178 1.00 16.08 176 GLU A O 1
ATOM 1441 N N . HIS A 1 177 ? -11.439 -3.646 -1.226 1.00 13.20 177 HIS A N 1
ATOM 1442 C CA . HIS A 1 177 ? -12.842 -3.967 -1.573 1.00 8.38 177 HIS A CA 1
ATOM 1443 C C . HIS A 1 177 ? -12.978 -5.465 -1.485 1.00 8.27 177 HIS A C 1
ATOM 1444 O O . HIS A 1 177 ? -12.066 -6.187 -1.875 1.00 8.63 177 HIS A O 1
ATOM 1451 N N . PHE A 1 178 ? -14.109 -5.954 -0.952 1.00 7.57 178 PHE A N 1
ATOM 1452 C CA . PHE A 1 178 ? -14.362 -7.377 -0.926 1.00 8.03 178 PHE A CA 1
ATOM 1453 C C . PHE A 1 178 ? -14.692 -7.878 -2.340 1.00 8.89 178 PHE A C 1
ATOM 1454 O O . PHE A 1 178 ? -15.143 -7.105 -3.219 1.00 9.08 178 PHE A O 1
ATOM 1462 N N . ILE A 1 179 ? -14.433 -9.151 -2.555 1.00 8.17 179 ILE A N 1
ATOM 1463 C CA . ILE A 1 179 ? -14.836 -9.847 -3.753 1.00 8.85 179 ILE A CA 1
ATOM 1464 C C . ILE A 1 179 ? -15.420 -11.166 -3.333 1.00 9.52 179 ILE A C 1
ATOM 1465 O O . ILE A 1 179 ? -15.219 -11.619 -2.216 1.00 7.40 179 ILE A O 1
ATOM 1470 N N . ASP A 1 180 ? -16.199 -11.787 -4.229 1.00 8.62 180 ASP A N 1
ATOM 1471 C CA . ASP A 1 180 ? -16.704 -13.125 -3.899 1.00 7.15 180 ASP A CA 1
ATOM 1472 C C . ASP A 1 180 ? -15.491 -14.080 -3.820 1.00 8.98 180 ASP A C 1
ATOM 1473 O O . ASP A 1 180 ? -14.543 -14.025 -4.623 1.00 8.95 180 ASP A O 1
ATOM 1478 N N . CYS A 1 181 ? -15.535 -15.036 -2.868 1.00 6.81 181 CYS A N 1
ATOM 1479 C CA . CYS A 1 181 ? -14.475 -16.012 -2.752 1.00 7.35 181 CYS A CA 1
ATOM 1480 C C . CYS A 1 181 ? -14.651 -17.068 -3.860 1.00 6.97 181 CYS A C 1
ATOM 1481 O O . CYS A 1 181 ? -15.736 -17.618 -4.028 1.00 11.37 181 CYS A O 1
ATOM 1484 N N . PRO A 1 182 ? -13.584 -17.323 -4.628 1.00 9.00 182 PRO A N 1
ATOM 1485 C CA . PRO A 1 182 ? -13.652 -18.322 -5.689 1.00 10.65 182 PRO A CA 1
ATOM 1486 C C . PRO A 1 182 ? -13.363 -19.706 -4.992 1.00 12.98 182 PRO A C 1
ATOM 1487 O O . PRO A 1 182 ? -13.014 -19.758 -3.826 1.00 17.98 182 PRO A O 1
ATOM 1491 N N . HIS A 1 183 ? -13.563 -20.789 -5.660 1.00 22.85 183 HIS A N 1
ATOM 1492 C CA . HIS A 1 183 ? -13.201 -22.052 -5.051 1.00 16.67 183 HIS A CA 1
ATOM 1493 C C . HIS A 1 183 ? -13.825 -22.570 -3.742 1.00 12.18 183 HIS A C 1
ATOM 1494 O O . HIS A 1 183 ? -13.099 -22.963 -2.780 1.00 12.42 183 HIS A O 1
ATOM 1501 N N . PRO A 1 184 ? -15.163 -22.580 -3.665 1.00 12.29 184 PRO A N 1
ATOM 1502 C CA . PRO A 1 184 ? -15.810 -23.105 -2.458 1.00 11.30 184 PRO A CA 1
ATOM 1503 C C . PRO A 1 184 ? -15.566 -24.621 -2.469 1.00 8.23 184 PRO A C 1
ATOM 1504 O O . PRO A 1 184 ? -15.254 -25.217 -3.534 1.00 11.56 184 PRO A O 1
ATOM 1508 N N . PHE A 1 185 ? -15.644 -25.203 -1.277 1.00 9.40 185 PHE A N 1
ATOM 1509 C CA . PHE A 1 185 ? -15.486 -26.664 -1.201 1.00 8.07 185 PHE A CA 1
ATOM 1510 C C . PHE A 1 185 ? -16.599 -27.443 -1.938 1.00 7.27 185 PHE A C 1
ATOM 1511 O O . PHE A 1 185 ? -17.732 -26.963 -2.003 1.00 9.30 185 PHE A O 1
ATOM 1519 N N . GLU A 1 186 ? -16.241 -28.584 -2.541 1.00 7.94 186 GLU A N 1
ATOM 1520 C CA . GLU A 1 186 ? -17.224 -29.441 -3.251 1.00 8.12 186 GLU A CA 1
ATOM 1521 C C . GLU A 1 186 ? -17.948 -30.268 -2.197 1.00 8.05 186 GLU A C 1
ATOM 1522 O O . GLU A 1 186 ? -17.402 -30.631 -1.134 1.00 8.02 186 GLU A O 1
ATOM 1528 N N . PRO A 1 187 ? -19.183 -30.695 -2.531 1.00 7.44 187 PRO A N 1
ATOM 1529 C CA . PRO A 1 187 ? -19.960 -31.454 -1.549 1.00 8.85 187 PRO A CA 1
ATOM 1530 C C . PRO A 1 187 ? -19.408 -32.749 -1.023 1.00 9.61 187 PRO A C 1
ATOM 1531 O O . PRO A 1 187 ? -19.747 -33.135 0.077 1.00 11.48 187 PRO A O 1
ATOM 1535 N N . ILE A 1 188 ? -18.568 -33.430 -1.797 1.00 9.23 188 ILE A N 1
ATOM 1536 C CA . ILE A 1 188 ? -18.014 -34.687 -1.315 1.00 10.20 188 ILE A CA 1
ATOM 1537 C C . ILE A 1 188 ? -17.019 -34.501 -0.201 1.00 9.94 188 ILE A C 1
ATOM 1538 O O . ILE A 1 188 ? -16.735 -35.444 0.515 1.00 11.54 188 ILE A O 1
ATOM 1543 N N . SER A 1 189 ? -16.463 -33.283 -0.067 1.00 8.74 189 SER A N 1
ATOM 1544 C CA . SER A 1 189 ? -15.441 -33.055 0.923 1.00 11.73 189 SER A CA 1
ATOM 1545 C C . SER A 1 189 ? -15.947 -33.043 2.366 1.00 12.78 189 SER A C 1
ATOM 1546 O O . SER A 1 189 ? -17.046 -32.572 2.672 1.00 11.87 189 SER A O 1
ATOM 1549 N N . PRO A 1 190 ? -15.154 -33.584 3.277 1.00 14.86 190 PRO A N 1
ATOM 1550 C CA . PRO A 1 190 ? -15.589 -33.566 4.656 1.00 10.98 190 PRO A CA 1
ATOM 1551 C C . PRO A 1 190 ? -15.477 -32.112 5.219 1.00 13.78 190 PRO A C 1
ATOM 1552 O O . PRO A 1 190 ? -15.943 -31.886 6.350 1.00 13.85 190 PRO A O 1
ATOM 1556 N N . HIS A 1 191 ? -14.927 -31.140 4.461 1.00 9.48 191 HIS A N 1
ATOM 1557 C CA . HIS A 1 191 ? -14.856 -29.740 4.896 1.00 9.12 191 HIS A CA 1
ATOM 1558 C C . HIS A 1 191 ? -16.045 -28.921 4.400 1.00 7.29 191 HIS A C 1
ATOM 1559 O O . HIS A 1 191 ? -16.264 -27.778 4.773 1.00 8.60 191 HIS A O 1
ATOM 1566 N N . TYR A 1 192 ? -16.886 -29.550 3.572 1.00 6.73 192 TYR A N 1
ATOM 1567 C CA . TYR A 1 192 ? -18.035 -28.858 2.984 1.00 6.78 192 TYR A CA 1
ATOM 1568 C C . TYR A 1 192 ? -19.126 -28.583 3.971 1.00 7.55 192 TYR A C 1
ATOM 1569 O O . TYR A 1 192 ? -19.453 -29.447 4.862 1.00 10.62 192 TYR A O 1
ATOM 1578 N N . CYS A 1 193 ? -19.745 -27.418 3.848 1.00 5.87 193 CYS A N 1
ATOM 1579 C CA . CYS A 1 193 ? -20.889 -27.106 4.704 1.00 7.16 193 CYS A CA 1
ATOM 1580 C C . CYS A 1 193 ? -22.193 -27.444 3.966 1.00 7.17 193 CYS A C 1
ATOM 1581 O O . CYS A 1 193 ? -22.457 -26.899 2.932 1.00 7.89 193 CYS A O 1
ATOM 1584 N N . PRO A 1 194 ? -23.018 -28.320 4.536 1.00 5.54 194 PRO A N 1
ATOM 1585 C CA . PRO A 1 194 ? -24.269 -28.692 3.875 1.00 5.80 194 PRO A CA 1
ATOM 1586 C C . PRO A 1 194 ? -25.309 -27.599 3.972 1.00 6.74 194 PRO A C 1
ATOM 1587 O O . PRO A 1 194 ? -25.184 -26.654 4.760 1.00 8.60 194 PRO A O 1
ATOM 1591 N N . THR A 1 195 ? -26.418 -27.755 3.236 1.00 7.22 195 THR A N 1
ATOM 1592 C CA . THR A 1 195 ? -27.432 -26.703 3.243 1.00 5.87 195 THR A CA 1
ATOM 1593 C C . THR A 1 195 ? -28.207 -26.534 4.536 1.00 6.12 195 THR A C 1
ATOM 1594 O O . THR A 1 195 ? -28.750 -25.449 4.764 1.00 8.25 195 THR A O 1
ATOM 1598 N N . ASN A 1 196 ? -28.265 -27.538 5.400 1.00 5.87 196 ASN A N 1
ATOM 1599 C CA . ASN A 1 196 ? -29.020 -27.423 6.598 1.00 8.67 196 ASN A CA 1
ATOM 1600 C C . ASN A 1 196 ? -28.346 -28.161 7.735 1.00 6.48 196 ASN A C 1
ATOM 1601 O O . ASN A 1 196 ? -27.408 -28.964 7.526 1.00 8.81 196 ASN A O 1
ATOM 1606 N N . ASN A 1 197 ? -28.785 -27.809 8.954 1.00 7.43 197 ASN A N 1
ATOM 1607 C CA . ASN A 1 197 ? -28.288 -28.419 10.169 1.00 7.42 197 ASN A CA 1
ATOM 1608 C C . ASN A 1 197 ? -26.846 -28.213 10.502 1.00 9.31 197 ASN A C 1
ATOM 1609 O O . ASN A 1 197 ? -26.159 -29.125 10.919 1.00 10.21 197 ASN A O 1
ATOM 1614 N N . ILE A 1 198 ? -26.377 -26.981 10.300 1.00 8.74 198 ILE A N 1
ATOM 1615 C CA . ILE A 1 198 ? -25.022 -26.617 10.703 1.00 6.79 198 ILE A CA 1
ATOM 1616 C C . ILE A 1 198 ? -25.084 -26.079 12.132 1.00 8.47 198 ILE A C 1
ATOM 1617 O O . ILE A 1 198 ? -25.806 -25.137 12.405 1.00 9.19 198 ILE A O 1
ATOM 1622 N N . LYS A 1 199 ? -24.331 -26.667 13.038 1.00 7.20 199 LYS A N 1
ATOM 1623 C CA . LYS A 1 199 ? -24.338 -26.179 14.408 1.00 6.56 199 LYS A CA 1
ATOM 1624 C C . LYS A 1 199 ? -23.400 -24.973 14.625 1.00 7.72 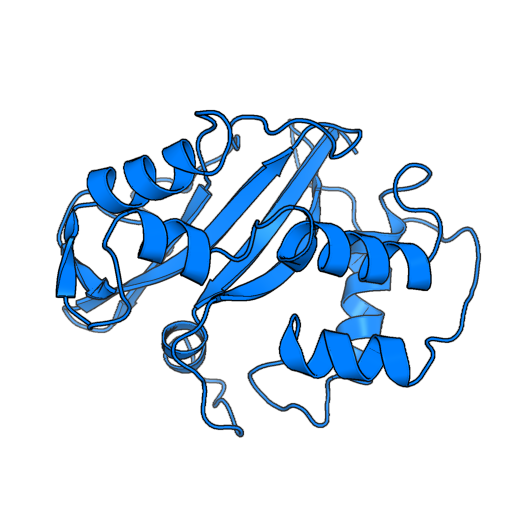199 LYS A C 1
ATOM 1625 O O . LYS A 1 199 ? -22.273 -24.987 14.200 1.00 7.95 199 LYS A O 1
ATOM 1631 N N . TYR A 1 200 ? -23.973 -23.945 15.270 1.00 7.36 200 TYR A N 1
ATOM 1632 C CA . TYR A 1 200 ? -23.169 -22.799 15.728 1.00 8.06 200 TYR A CA 1
ATOM 1633 C C . TYR A 1 200 ? -23.965 -22.200 16.897 1.00 7.51 200 TYR A C 1
ATOM 1634 O O . TYR A 1 200 ? -25.158 -21.847 16.746 1.00 7.78 200 TYR A O 1
#

B-factor: mean 14.16, std 8.14, range [3.61, 51.55]